Protein AF-C5M1M7-F1 (afdb_monomer)

Mean predicted aligned error: 10.21 Å

Nearest PDB structures (foldseek):
  7z8i-assembly1_m  TM=9.031E-01  e=3.408E-11  Homo sapiens
  8pr2-assembly1_m  TM=8.887E-01  e=3.408E-11  Homo sapiens
  7z8j-assembly1_m  TM=8.524E-01  e=7.062E-10  Homo sapiens
  8ptk-assembly1_e  TM=8.615E-01  e=1.068E-09  Homo sapiens
  8pr3-assembly1_m  TM=8.788E-01  e=2.555E-09  Homo sapiens

Organism: Perkinsus marinus (strain ATCC 50983 / TXsc) (NCBI:txid423536)

Foldseek 3Di:
DDPVVVVVLVVCVVVVVVVVSVVCVVVVCVVVVVLLVVLVCLLPVPQLLVQLLPDQALVSNLVSLVSNLVSLLVSVVVSLSHALQVSLVVVQVSLVSNLVNLVNNCPVDVQFHLLPDDPVVSVVRLVSVLVSVVSNVVSVVVSVVSSVVSCVVCVVPDPHDHPPDRDGPCPLLSVLSVVVNVVVVVLVVVVVVLVVLQPVLPPDDPDDSPPLSVVLVVLLVVLSVLVRNQRSSDPPPVSVVSNVVSVVSSVVSVVVSVVSSVVSVVVSVVVCPDDDD

Radius of gyration: 31.5 Å; Cα contacts (8 Å, |Δi|>4): 191; chains: 1; bounding box: 62×29×114 Å

Secondary structure (DSSP, 8-state):
--HHHHHHHHHHHHTT-HHHHHHHHHHH-HHHHHHHHHHHHHHHTT--HHHHHT--SHHHHHHHHHHHHHHHHHHHHH-TTS-HHHHHHHHHHHHHHHHHHHHHHH-SSTT--GGGS-HHHHHHHHHHHHHHHHHHHHHHHHHHHHHHHHHHHHTTT--PPPPSS---TTHHHHHHHHHHHHHHHHHHHHHHHHHHHHHHHT-SSTT---HHHHHHHHHHHHHHHHHHTS-SS--SHHHHHHHHHHHHHHHHHHHHHHHHHHHHHHHHHHH------

Structure (mmCIF, N/CA/C/O backbone):
data_AF-C5M1M7-F1
#
_entry.id   AF-C5M1M7-F1
#
loop_
_atom_site.group_PDB
_atom_site.id
_atom_site.type_symbol
_atom_site.label_atom_id
_atom_site.label_alt_id
_atom_site.label_comp_id
_atom_site.label_asym_id
_atom_site.label_entity_id
_atom_site.label_seq_id
_atom_site.pdbx_PDB_ins_code
_atom_site.Cartn_x
_atom_site.Cartn_y
_atom_site.Cartn_z
_atom_site.occupancy
_atom_site.B_iso_or_equiv
_atom_site.auth_seq_id
_atom_site.auth_comp_id
_atom_site.auth_asym_id
_atom_site.auth_atom_id
_atom_site.pdbx_PDB_model_num
ATOM 1 N N . MET A 1 1 ? 18.362 -3.976 -44.243 1.00 60.50 1 MET A N 1
ATOM 2 C CA . MET A 1 1 ? 18.005 -3.313 -45.520 1.00 60.50 1 MET A CA 1
ATOM 3 C C . MET A 1 1 ? 17.880 -4.372 -46.604 1.00 60.50 1 MET A C 1
ATOM 5 O O . MET A 1 1 ? 18.572 -5.375 -46.505 1.00 60.50 1 MET A O 1
ATOM 9 N N . SER A 1 2 ? 17.011 -4.174 -47.602 1.00 81.25 2 SER A N 1
ATOM 10 C CA . SER A 1 2 ? 16.943 -5.056 -48.781 1.00 81.25 2 SER A CA 1
ATOM 11 C C . SER A 1 2 ? 18.231 -4.953 -49.607 1.00 81.25 2 SER A C 1
ATOM 13 O O . SER A 1 2 ? 18.795 -3.862 -49.731 1.00 81.25 2 SER A O 1
ATOM 15 N N . ALA A 1 3 ? 18.659 -6.064 -50.211 1.00 80.7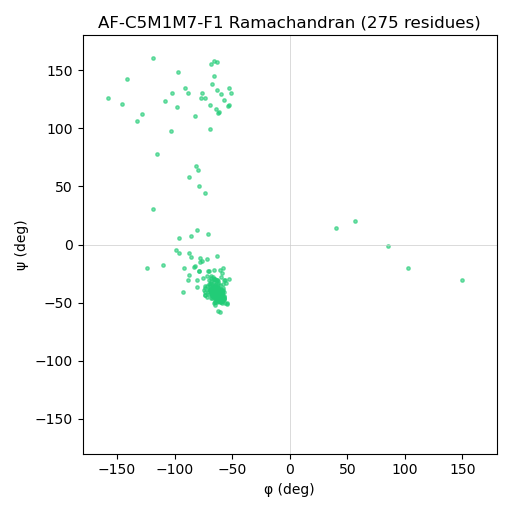5 3 ALA A N 1
ATOM 16 C CA . ALA A 1 3 ? 19.851 -6.140 -51.058 1.00 80.75 3 ALA A CA 1
ATOM 17 C C . ALA A 1 3 ? 19.823 -5.132 -52.224 1.00 80.75 3 ALA A C 1
ATOM 19 O O . ALA A 1 3 ? 20.851 -4.573 -52.596 1.00 80.75 3 ALA A O 1
ATOM 20 N N . GLN A 1 4 ? 18.636 -4.827 -52.757 1.00 80.25 4 GLN A N 1
ATOM 21 C CA . GLN A 1 4 ? 18.465 -3.868 -53.858 1.00 80.25 4 GLN A CA 1
ATOM 22 C C . GLN A 1 4 ? 18.798 -2.427 -53.435 1.00 80.25 4 GLN A C 1
ATOM 24 O O . GLN A 1 4 ? 19.351 -1.658 -54.216 1.00 80.25 4 GLN A O 1
ATOM 29 N N . VAL A 1 5 ? 18.489 -2.067 -52.185 1.00 80.62 5 VAL A N 1
ATOM 30 C CA . VAL A 1 5 ? 18.760 -0.732 -51.628 1.00 80.62 5 VAL A CA 1
ATOM 31 C C . VAL A 1 5 ? 20.249 -0.570 -51.331 1.00 80.62 5 VAL A C 1
ATOM 33 O O . VAL A 1 5 ? 20.820 0.479 -51.615 1.00 80.62 5 VAL A O 1
ATOM 36 N N . GLN A 1 6 ? 20.893 -1.624 -50.821 1.00 80.62 6 GLN A N 1
ATOM 37 C CA . GLN A 1 6 ? 22.343 -1.643 -50.613 1.00 80.62 6 GLN A CA 1
ATOM 38 C C . GLN A 1 6 ? 23.095 -1.490 -51.941 1.00 80.62 6 GLN A C 1
ATOM 40 O O . GLN A 1 6 ? 23.972 -0.638 -52.043 1.00 80.62 6 GLN A O 1
ATOM 45 N N . PHE A 1 7 ? 22.676 -2.221 -52.979 1.00 83.62 7 PHE A N 1
ATOM 46 C CA . PHE A 1 7 ? 23.251 -2.108 -54.319 1.00 83.62 7 PHE A CA 1
ATOM 47 C C . PHE A 1 7 ? 23.079 -0.704 -54.924 1.00 83.62 7 PHE A C 1
ATOM 49 O O . PHE A 1 7 ? 24.019 -0.149 -55.488 1.00 83.62 7 PHE A O 1
ATOM 56 N N . ALA A 1 8 ? 21.899 -0.091 -54.775 1.00 82.75 8 ALA A N 1
ATOM 57 C CA . ALA A 1 8 ? 21.653 1.267 -55.260 1.00 82.75 8 ALA A CA 1
ATOM 58 C C . ALA A 1 8 ? 22.539 2.313 -54.555 1.00 82.75 8 ALA A C 1
ATOM 60 O O . ALA A 1 8 ? 23.077 3.207 -55.211 1.00 82.75 8 ALA A O 1
ATOM 61 N N . LEU A 1 9 ? 22.735 2.190 -53.236 1.00 80.50 9 LEU A N 1
ATOM 62 C CA . LEU A 1 9 ? 23.637 3.060 -52.470 1.00 80.50 9 LEU A CA 1
ATOM 63 C C . LEU A 1 9 ? 25.105 2.868 -52.879 1.00 80.50 9 LEU A C 1
ATOM 65 O O . LEU A 1 9 ? 25.843 3.844 -53.012 1.00 80.50 9 LEU A O 1
ATOM 69 N N . GLU A 1 10 ? 25.523 1.630 -53.135 1.00 81.38 10 GLU A N 1
ATOM 70 C CA . GLU A 1 10 ? 26.883 1.307 -53.571 1.00 81.38 10 GLU A CA 1
ATOM 71 C C . GLU A 1 10 ? 27.171 1.824 -54.990 1.00 81.38 10 GLU A C 1
ATOM 73 O O . GLU A 1 10 ? 28.209 2.446 -55.228 1.00 81.38 10 GLU A O 1
ATOM 78 N N . ALA A 1 11 ? 26.206 1.706 -55.908 1.00 83.62 11 ALA A N 1
ATOM 79 C CA . ALA A 1 11 ? 26.284 2.300 -57.241 1.00 83.62 11 ALA A CA 1
ATOM 80 C C . ALA A 1 11 ? 26.410 3.838 -57.191 1.00 83.62 11 ALA A C 1
ATOM 82 O O . ALA A 1 11 ? 27.214 4.422 -57.923 1.00 83.62 11 ALA A O 1
ATOM 83 N N . LEU A 1 12 ? 25.674 4.508 -56.293 1.00 82.62 12 LEU A N 1
ATOM 84 C CA . LEU A 1 12 ? 25.789 5.958 -56.075 1.00 82.62 12 LEU A CA 1
ATOM 85 C C . LEU A 1 12 ? 27.165 6.360 -55.517 1.00 82.62 12 LEU A C 1
ATOM 87 O O . LEU A 1 12 ? 27.698 7.411 -55.890 1.00 82.62 12 LEU A O 1
ATOM 91 N N . ARG A 1 13 ? 27.764 5.508 -54.676 1.00 80.38 13 ARG A N 1
ATOM 92 C CA . ARG A 1 13 ? 29.107 5.701 -54.110 1.00 80.38 13 ARG A CA 1
ATOM 93 C C . ARG A 1 13 ? 30.203 5.548 -55.171 1.00 80.38 13 ARG A C 1
ATOM 95 O O . ARG A 1 13 ? 31.094 6.393 -55.242 1.00 80.38 13 ARG A O 1
ATOM 102 N N . ILE A 1 14 ? 30.097 4.542 -56.045 1.00 85.12 14 ILE A N 1
ATOM 103 C CA . ILE A 1 14 ? 30.987 4.355 -57.210 1.00 85.12 14 ILE A CA 1
ATOM 104 C C . ILE A 1 14 ? 30.879 5.552 -58.166 1.00 85.12 14 ILE A C 1
ATOM 106 O O . ILE A 1 14 ? 31.890 6.063 -58.647 1.00 85.12 14 ILE A O 1
ATOM 110 N N . GLY A 1 15 ? 29.665 6.071 -58.371 1.00 86.25 15 GLY A N 1
ATOM 111 C CA . GLY A 1 15 ? 29.394 7.267 -59.175 1.00 86.25 15 GLY A CA 1
ATOM 112 C C . GLY A 1 15 ? 29.859 8.598 -58.565 1.00 86.25 15 GLY A C 1
ATOM 113 O O . GLY A 1 15 ? 29.491 9.652 -59.082 1.00 86.25 15 GLY A O 1
ATOM 114 N N . ARG A 1 16 ? 30.630 8.579 -57.466 1.00 80.31 16 ARG A N 1
ATOM 115 C CA . ARG A 1 16 ? 31.120 9.752 -56.713 1.00 80.31 16 ARG A CA 1
ATOM 116 C C . ARG A 1 16 ? 30.024 10.700 -56.196 1.00 80.31 16 ARG A C 1
ATOM 118 O O . ARG A 1 16 ? 30.313 11.845 -55.849 1.00 80.31 16 ARG A O 1
ATOM 125 N N . ARG A 1 17 ? 28.769 10.250 -56.082 1.00 81.75 17 ARG A N 1
ATOM 126 C CA . ARG A 1 17 ? 27.647 11.045 -55.540 1.00 81.75 17 ARG A CA 1
ATOM 127 C C . ARG A 1 17 ? 27.557 10.916 -54.017 1.00 81.75 17 ARG A C 1
ATOM 129 O O . ARG A 1 17 ? 26.533 10.520 -53.467 1.00 81.75 17 ARG A O 1
ATOM 136 N N . PHE A 1 18 ? 28.643 11.275 -53.336 1.00 74.19 18 PHE A N 1
ATOM 137 C CA . PHE A 1 18 ? 28.792 11.082 -51.891 1.00 74.19 18 PHE A CA 1
ATOM 138 C C . PHE A 1 18 ? 27.814 11.913 -51.052 1.00 74.19 18 PHE A C 1
ATOM 140 O O . PHE A 1 18 ? 27.415 11.475 -49.981 1.00 74.19 18 PHE A O 1
ATOM 147 N N . LEU A 1 19 ? 27.382 13.083 -51.536 1.00 77.69 19 LEU A N 1
ATOM 148 C CA . LEU A 1 19 ? 26.463 13.944 -50.786 1.00 77.69 19 LEU A CA 1
ATOM 149 C C . LEU A 1 19 ? 25.115 13.254 -50.526 1.00 77.69 19 LEU A C 1
ATOM 151 O O . LEU A 1 19 ? 24.587 13.349 -49.426 1.00 77.69 19 LEU A O 1
ATOM 155 N N . SER A 1 20 ? 24.586 12.515 -51.505 1.00 75.44 20 SER A N 1
ATOM 156 C CA . SER A 1 20 ? 23.303 11.816 -51.375 1.00 75.44 20 SER A CA 1
ATOM 157 C C . SER A 1 20 ? 23.396 10.581 -50.478 1.00 75.44 20 SER A C 1
ATOM 159 O O . SER A 1 20 ? 22.463 10.312 -49.730 1.00 75.44 20 SER A O 1
ATOM 161 N N . THR A 1 21 ? 24.516 9.850 -50.510 1.00 76.62 21 THR A N 1
ATOM 162 C CA . THR A 1 21 ? 24.726 8.679 -49.641 1.00 76.62 21 THR A CA 1
ATOM 163 C C . THR A 1 21 ? 24.997 9.095 -48.197 1.00 76.62 21 THR A C 1
ATOM 165 O O . THR A 1 21 ? 24.398 8.539 -47.287 1.00 76.62 21 THR A O 1
ATOM 168 N N . VAL A 1 22 ? 25.831 10.122 -47.987 1.00 75.19 22 VAL A N 1
ATOM 169 C CA . VAL A 1 22 ? 26.147 10.651 -46.650 1.00 75.19 22 VAL A CA 1
ATOM 170 C C . VAL A 1 22 ? 24.931 11.346 -46.036 1.00 75.19 22 VAL A C 1
ATOM 172 O O . VAL A 1 22 ? 24.665 11.163 -44.856 1.00 75.19 22 VAL A O 1
ATOM 175 N N . SER A 1 23 ? 24.149 12.092 -46.826 1.00 76.44 23 SER A N 1
ATOM 176 C CA . SER A 1 23 ? 22.885 12.683 -46.366 1.00 76.44 23 SER A CA 1
ATOM 177 C C . SER A 1 23 ? 21.860 11.606 -46.009 1.00 76.44 23 SER A C 1
ATOM 179 O O . SER A 1 23 ? 21.232 11.704 -44.962 1.00 76.44 23 SER A O 1
ATOM 181 N N . PHE A 1 24 ? 21.724 10.543 -46.811 1.00 77.69 24 PHE A N 1
ATOM 182 C CA . PHE A 1 24 ? 20.840 9.425 -46.478 1.00 77.69 24 PHE A CA 1
ATOM 183 C C . PHE A 1 24 ? 21.267 8.732 -45.178 1.00 77.69 24 PHE A C 1
ATOM 185 O O . PHE A 1 24 ? 20.442 8.566 -44.291 1.00 77.69 24 PHE A O 1
ATOM 192 N N . GLU A 1 25 ? 22.547 8.391 -45.013 1.00 73.06 25 GLU A N 1
ATOM 193 C CA . GLU A 1 25 ? 23.059 7.774 -43.780 1.00 73.06 25 GLU A CA 1
ATOM 194 C C . GLU A 1 25 ? 22.895 8.688 -42.553 1.00 73.06 25 GLU A C 1
ATOM 196 O O . GLU A 1 25 ? 22.493 8.210 -41.493 1.00 73.06 25 GLU A O 1
ATOM 201 N N . ALA A 1 26 ? 23.129 9.996 -42.707 1.00 70.94 26 ALA A N 1
ATOM 202 C CA . ALA A 1 26 ? 22.963 10.980 -41.638 1.00 70.94 26 ALA A CA 1
ATOM 203 C C . ALA A 1 26 ? 21.492 11.215 -41.255 1.00 70.94 26 ALA A C 1
ATOM 205 O O . ALA A 1 26 ? 21.192 11.372 -40.078 1.00 70.94 26 ALA A O 1
ATOM 206 N N . HIS A 1 27 ? 20.565 11.225 -42.219 1.00 68.81 27 HIS A N 1
ATOM 207 C CA . HIS A 1 27 ? 19.135 11.416 -41.944 1.00 68.81 27 HIS A CA 1
ATOM 208 C C . HIS A 1 27 ? 18.439 10.159 -41.437 1.00 68.81 27 HIS A C 1
ATOM 210 O O . HIS A 1 27 ? 17.372 10.251 -40.834 1.00 68.81 27 HIS A O 1
ATOM 216 N N . VAL A 1 28 ? 18.993 8.983 -41.724 1.00 71.31 28 VAL A N 1
ATOM 217 C CA . VAL A 1 28 ? 18.297 7.730 -41.454 1.00 71.31 28 VAL A CA 1
ATOM 218 C C . VAL A 1 28 ? 18.375 7.334 -39.979 1.00 71.31 28 VAL A C 1
ATOM 220 O O . VAL A 1 28 ? 17.478 6.609 -39.568 1.00 71.31 28 VAL A O 1
ATOM 223 N N . GLU A 1 29 ? 19.355 7.800 -39.180 1.00 72.62 29 GLU A N 1
ATOM 224 C CA . GLU A 1 29 ? 19.548 7.550 -37.717 1.00 72.62 29 GLU A CA 1
ATOM 225 C C . GLU A 1 29 ? 19.248 6.104 -37.236 1.00 72.62 29 GLU A C 1
ATOM 227 O O . GLU A 1 29 ? 19.114 5.806 -36.050 1.00 72.62 29 GLU A O 1
ATOM 232 N N . LEU A 1 30 ? 19.129 5.163 -38.169 1.00 77.19 30 LEU A N 1
ATOM 233 C CA . LEU A 1 30 ? 18.645 3.812 -37.969 1.00 77.19 30 LEU A CA 1
ATOM 234 C C . LEU A 1 30 ? 19.593 2.992 -37.101 1.00 77.19 30 LEU A C 1
ATOM 236 O O . LEU A 1 30 ? 19.071 2.270 -36.259 1.00 77.19 30 LEU A O 1
ATOM 240 N N . PRO A 1 31 ? 20.935 3.062 -37.242 1.00 77.88 31 PRO A N 1
ATOM 241 C CA . PRO A 1 31 ? 21.808 2.317 -36.339 1.00 77.88 31 PRO A CA 1
ATOM 242 C C . PRO A 1 31 ? 21.644 2.774 -34.883 1.00 77.88 31 PRO A C 1
ATOM 244 O O . PRO A 1 31 ? 21.463 1.930 -34.010 1.00 77.88 31 PRO A O 1
ATOM 247 N N . ASP A 1 32 ? 21.589 4.083 -34.621 1.00 79.38 32 ASP A N 1
ATOM 248 C CA . ASP A 1 32 ? 21.408 4.611 -33.264 1.00 79.38 32 ASP A CA 1
ATOM 249 C C . ASP A 1 32 ? 20.031 4.279 -32.678 1.00 79.38 32 ASP A C 1
ATOM 251 O O . ASP A 1 32 ? 19.926 3.864 -31.519 1.00 79.38 32 ASP A O 1
ATOM 255 N N . ASN A 1 33 ? 18.975 4.389 -33.488 1.00 81.50 33 ASN A N 1
ATOM 256 C CA . ASN A 1 33 ? 17.619 4.019 -33.089 1.00 81.50 33 ASN A CA 1
ATOM 257 C C . ASN A 1 33 ? 17.470 2.504 -32.879 1.00 81.50 33 ASN A C 1
ATOM 259 O O . ASN A 1 33 ? 16.789 2.075 -31.947 1.00 81.50 33 ASN A O 1
ATOM 263 N N . LEU A 1 34 ? 18.132 1.673 -33.689 1.00 84.31 34 LEU A N 1
ATOM 264 C CA . LEU A 1 34 ? 18.162 0.223 -33.492 1.00 84.31 34 LEU A CA 1
ATOM 265 C C . LEU A 1 34 ? 18.892 -0.147 -32.204 1.00 84.31 34 LEU A C 1
ATOM 267 O O . LEU A 1 34 ? 18.392 -0.985 -31.458 1.00 84.31 34 LEU A O 1
ATOM 271 N N . GLU A 1 35 ? 20.020 0.491 -31.899 1.00 82.62 35 GLU A N 1
ATOM 272 C CA . GLU A 1 35 ? 20.720 0.276 -30.631 1.00 82.62 35 GLU A CA 1
ATOM 273 C C . GLU A 1 35 ? 19.878 0.720 -29.425 1.00 82.62 35 GLU A C 1
ATOM 275 O O . GLU A 1 35 ? 19.838 0.021 -28.409 1.00 82.62 35 GLU A O 1
ATOM 280 N N . LEU A 1 36 ? 19.154 1.842 -29.527 1.00 83.56 36 LEU A N 1
ATOM 281 C CA . LEU A 1 36 ? 18.204 2.282 -28.501 1.00 83.56 36 LEU A CA 1
ATOM 282 C C . LEU A 1 36 ? 17.095 1.244 -28.282 1.00 83.56 36 LEU A C 1
ATOM 284 O O . LEU A 1 36 ? 16.791 0.900 -27.135 1.00 83.56 36 LEU A O 1
ATOM 288 N N . VAL A 1 37 ? 16.504 0.726 -29.363 1.00 86.94 37 VAL A N 1
ATOM 289 C CA . VAL A 1 37 ? 15.442 -0.290 -29.305 1.00 86.94 37 VAL A CA 1
ATOM 290 C C . VAL A 1 37 ? 15.980 -1.588 -28.713 1.00 86.94 37 VAL A C 1
ATOM 292 O O . VAL A 1 37 ? 15.378 -2.122 -27.786 1.00 86.94 37 VAL A O 1
ATOM 295 N N . GLN A 1 38 ? 17.137 -2.067 -29.166 1.00 86.50 38 GLN A N 1
ATOM 296 C CA . GLN A 1 38 ? 17.777 -3.266 -28.621 1.00 86.50 38 GLN A CA 1
ATOM 297 C C . GLN A 1 38 ? 18.093 -3.109 -27.130 1.00 86.50 38 GLN A C 1
ATOM 299 O O . GLN A 1 38 ? 17.827 -4.020 -26.349 1.00 86.50 38 GLN A O 1
ATOM 304 N N . SER A 1 39 ? 18.585 -1.939 -26.710 1.00 84.44 39 SER A N 1
ATOM 305 C CA . SER A 1 39 ? 18.841 -1.638 -25.298 1.00 84.44 39 SER A CA 1
ATOM 306 C C . SER A 1 39 ? 17.551 -1.611 -24.473 1.00 84.44 39 SER A C 1
ATOM 308 O O . SER A 1 39 ? 17.499 -2.192 -23.391 1.00 84.44 39 SER A O 1
ATOM 310 N N . SER A 1 40 ? 16.492 -0.998 -25.004 1.00 84.06 40 SER A N 1
ATOM 311 C CA . SER A 1 40 ? 15.167 -0.951 -24.373 1.00 84.06 40 SER A CA 1
ATOM 312 C C . SER A 1 40 ? 14.545 -2.344 -24.243 1.00 84.06 40 SER A C 1
ATOM 314 O O . SER A 1 40 ? 13.960 -2.670 -23.212 1.00 84.06 40 SER A O 1
ATOM 316 N N . LEU A 1 41 ? 14.719 -3.202 -25.251 1.00 86.19 41 LEU A N 1
ATOM 317 C CA . LEU A 1 41 ? 14.207 -4.573 -25.250 1.00 86.19 41 LEU A CA 1
ATOM 318 C C . LEU A 1 41 ? 14.838 -5.439 -24.154 1.00 86.19 41 LEU A C 1
ATOM 320 O O . LEU A 1 41 ? 14.140 -6.282 -23.598 1.00 86.19 41 LEU A O 1
ATOM 324 N N . LEU A 1 42 ? 16.104 -5.206 -23.780 1.00 84.81 42 LEU A N 1
ATOM 325 C CA . LEU A 1 42 ? 16.739 -5.911 -22.653 1.00 84.81 42 LEU A CA 1
ATOM 326 C C . LEU A 1 42 ? 16.011 -5.678 -21.321 1.00 84.81 42 LEU A C 1
ATOM 328 O O . LEU A 1 42 ? 16.084 -6.518 -20.427 1.00 84.81 42 LEU A O 1
ATOM 332 N N . LEU A 1 43 ? 15.341 -4.533 -21.180 1.00 85.69 43 LEU A N 1
ATOM 333 C CA . LEU A 1 43 ? 14.576 -4.182 -19.989 1.00 85.69 43 LEU A CA 1
ATOM 334 C C . LEU A 1 43 ? 13.104 -4.594 -20.120 1.00 85.69 43 LEU A C 1
ATOM 336 O O . LEU A 1 43 ? 12.538 -5.115 -19.162 1.00 85.69 43 LEU A O 1
ATOM 340 N N . LEU A 1 44 ? 12.497 -4.394 -21.293 1.00 85.06 44 LEU A N 1
ATOM 341 C CA . LEU A 1 44 ? 11.050 -4.538 -21.487 1.00 85.06 44 LEU A CA 1
ATOM 342 C C . LEU A 1 44 ? 10.583 -5.954 -21.851 1.00 85.06 44 LEU A C 1
ATOM 344 O O . LEU A 1 44 ? 9.463 -6.309 -21.501 1.00 85.06 44 LEU A O 1
ATOM 348 N N . ARG A 1 45 ? 11.395 -6.761 -22.549 1.00 80.94 45 ARG A N 1
ATOM 349 C CA . ARG A 1 45 ? 10.926 -8.023 -23.155 1.00 80.94 45 ARG A CA 1
ATOM 350 C C . ARG A 1 45 ? 10.436 -9.052 -22.133 1.00 80.94 45 ARG A C 1
ATOM 352 O O . ARG A 1 45 ? 9.447 -9.724 -22.386 1.00 80.94 45 ARG A O 1
ATOM 359 N N . ASP A 1 46 ? 11.119 -9.146 -20.996 1.00 82.19 46 ASP A N 1
ATOM 360 C CA . ASP A 1 46 ? 10.897 -10.194 -19.992 1.00 82.19 46 ASP A CA 1
ATOM 361 C C . ASP A 1 46 ? 10.454 -9.592 -18.638 1.00 82.19 46 ASP A C 1
ATOM 363 O O . ASP A 1 46 ? 10.800 -10.110 -17.578 1.00 82.19 46 ASP A O 1
ATOM 367 N N . LEU A 1 47 ? 9.749 -8.449 -18.652 1.00 87.25 47 LEU A N 1
ATOM 368 C CA . LEU A 1 47 ? 9.291 -7.770 -17.433 1.00 87.25 47 LEU A CA 1
ATOM 369 C C . LEU A 1 47 ? 8.183 -8.595 -16.738 1.00 87.25 47 LEU A C 1
ATOM 371 O O . LEU A 1 47 ? 7.120 -8.788 -17.334 1.00 87.25 47 LEU A O 1
ATOM 375 N N . PRO A 1 48 ? 8.363 -9.040 -15.476 1.00 88.56 48 PRO A N 1
ATOM 376 C CA . PRO A 1 48 ? 7.412 -9.920 -14.788 1.00 88.56 48 PRO A CA 1
ATOM 377 C C . PRO A 1 48 ? 6.188 -9.166 -14.230 1.00 88.56 48 PRO A C 1
ATOM 379 O O . PRO A 1 48 ? 5.833 -9.311 -13.065 1.00 88.56 48 PRO A O 1
ATOM 382 N N . ILE A 1 49 ? 5.524 -8.343 -15.047 1.00 88.00 49 ILE A N 1
ATOM 383 C CA . ILE A 1 49 ? 4.377 -7.530 -14.603 1.00 88.00 49 ILE A CA 1
ATOM 384 C C . ILE A 1 49 ? 3.103 -8.363 -14.428 1.00 88.00 49 ILE A C 1
ATOM 386 O O . ILE A 1 49 ? 2.268 -8.067 -13.580 1.00 88.00 49 ILE A O 1
ATOM 390 N N . HIS A 1 50 ? 2.972 -9.451 -15.191 1.00 89.38 50 HIS A N 1
ATOM 391 C CA . HIS A 1 50 ? 1.812 -10.339 -15.118 1.00 89.38 50 HIS A CA 1
ATOM 392 C C . HIS A 1 50 ? 1.675 -11.021 -13.757 1.00 89.38 50 HIS A C 1
ATOM 394 O O . HIS A 1 50 ? 0.553 -11.266 -13.327 1.00 89.38 50 HIS A O 1
ATOM 400 N N . ALA A 1 51 ? 2.794 -11.277 -13.069 1.00 89.81 51 ALA A N 1
ATOM 401 C CA . ALA A 1 51 ? 2.775 -11.814 -11.712 1.00 89.81 51 ALA A CA 1
ATOM 402 C C . ALA A 1 51 ? 2.050 -10.861 -10.752 1.00 89.81 51 ALA A C 1
ATOM 404 O O . ALA A 1 51 ? 1.233 -11.305 -9.960 1.00 89.81 51 ALA A O 1
ATOM 405 N N . LEU A 1 52 ? 2.271 -9.548 -10.889 1.00 91.31 52 LEU A N 1
ATOM 406 C CA . LEU A 1 52 ? 1.583 -8.541 -10.084 1.00 91.31 52 LEU A CA 1
ATOM 407 C C . LEU A 1 52 ? 0.110 -8.415 -10.489 1.00 91.31 52 LEU A C 1
ATOM 409 O O . LEU A 1 52 ? -0.765 -8.362 -9.635 1.00 91.31 52 LEU A O 1
ATOM 413 N N . LEU A 1 53 ? -0.178 -8.366 -11.792 1.00 89.00 53 LEU A N 1
ATOM 414 C CA . LEU A 1 53 ? -1.538 -8.122 -12.285 1.00 89.00 53 LEU A CA 1
ATOM 415 C C . LEU A 1 53 ? -2.514 -9.275 -12.011 1.00 89.00 53 LEU A C 1
ATOM 417 O O . LEU A 1 53 ? -3.717 -9.023 -11.905 1.00 89.00 53 LEU A O 1
ATOM 421 N N . ASN A 1 54 ? -1.999 -10.499 -11.900 1.00 90.12 54 ASN A N 1
ATOM 422 C CA . ASN A 1 54 ? -2.785 -11.704 -11.641 1.00 90.12 54 ASN A CA 1
ATOM 423 C C . ASN A 1 54 ? -2.770 -12.134 -10.168 1.00 90.12 54 ASN A C 1
ATOM 425 O O . ASN A 1 54 ? -3.452 -13.100 -9.837 1.00 90.12 54 ASN A O 1
ATOM 429 N N . ALA A 1 55 ? -1.994 -11.462 -9.314 1.00 90.25 55 ALA A N 1
ATOM 430 C CA . ALA A 1 55 ? -1.899 -11.810 -7.906 1.00 90.25 55 ALA A CA 1
ATOM 431 C C . ALA A 1 55 ? -3.257 -11.642 -7.211 1.00 90.25 55 ALA A C 1
ATOM 433 O O . ALA A 1 55 ? -3.937 -10.626 -7.366 1.00 90.25 55 ALA A O 1
ATOM 434 N N . THR A 1 56 ? -3.637 -12.652 -6.437 1.00 86.44 56 THR A N 1
ATOM 435 C CA . THR A 1 56 ? -4.896 -12.695 -5.679 1.00 86.44 56 THR A CA 1
ATOM 436 C C . THR A 1 56 ? -4.679 -12.593 -4.175 1.00 86.44 56 THR A C 1
ATOM 438 O O . THR A 1 56 ? -5.609 -12.255 -3.443 1.00 86.44 56 THR A O 1
ATOM 441 N N . THR A 1 57 ? -3.454 -12.844 -3.710 1.00 87.81 57 THR A N 1
ATOM 442 C CA . THR A 1 57 ? -3.060 -12.775 -2.300 1.00 87.81 57 THR A CA 1
ATOM 443 C C . THR A 1 57 ? -1.966 -11.733 -2.081 1.00 87.81 57 THR A C 1
ATOM 445 O O . THR A 1 57 ? -1.271 -11.324 -3.013 1.00 87.81 57 THR A O 1
ATOM 448 N N . VAL A 1 58 ? -1.795 -11.275 -0.837 1.00 88.56 58 VAL A N 1
ATOM 449 C CA . VAL A 1 58 ? -0.766 -10.270 -0.516 1.00 88.56 58 VAL A CA 1
ATOM 450 C C . VAL A 1 58 ? 0.641 -10.862 -0.670 1.00 88.56 58 VAL A C 1
ATOM 452 O O . VAL A 1 58 ? 1.569 -10.156 -1.059 1.00 88.56 58 VAL A O 1
ATOM 455 N N . GLU A 1 59 ? 0.800 -12.160 -0.420 1.00 89.88 59 GLU A N 1
ATOM 456 C CA . GLU A 1 59 ? 2.054 -12.895 -0.578 1.00 89.88 59 GLU A CA 1
ATOM 457 C C . GLU A 1 59 ? 2.500 -12.931 -2.046 1.00 89.88 59 GLU A C 1
ATOM 459 O O . GLU A 1 59 ? 3.641 -12.581 -2.348 1.00 89.88 59 GLU A O 1
ATOM 464 N N . GLU A 1 60 ? 1.585 -13.246 -2.971 1.00 91.44 60 GLU A N 1
ATOM 465 C CA . GLU A 1 60 ? 1.854 -13.223 -4.416 1.00 91.44 60 GLU A CA 1
ATOM 466 C C . GLU A 1 60 ? 2.240 -11.816 -4.895 1.00 91.44 60 GLU A C 1
ATOM 468 O O . GLU A 1 60 ? 3.166 -11.655 -5.695 1.00 91.44 60 GLU A O 1
ATOM 473 N N . ILE A 1 61 ? 1.573 -10.776 -4.371 1.00 92.19 61 ILE A N 1
ATOM 474 C CA . ILE A 1 61 ? 1.931 -9.379 -4.653 1.00 92.19 61 ILE A CA 1
ATOM 475 C C . ILE A 1 61 ? 3.356 -9.093 -4.156 1.00 92.19 61 ILE A C 1
ATOM 477 O O . ILE A 1 61 ? 4.132 -8.466 -4.879 1.00 92.19 61 ILE A O 1
ATOM 481 N N . SER A 1 62 ? 3.723 -9.551 -2.956 1.00 91.69 62 SER A N 1
ATOM 482 C CA . SER A 1 62 ? 5.061 -9.339 -2.389 1.00 91.69 62 SER A CA 1
ATOM 483 C C . SER A 1 62 ? 6.158 -9.962 -3.257 1.00 91.69 62 SER A C 1
ATOM 485 O O . SER A 1 62 ? 7.118 -9.282 -3.640 1.00 91.69 62 SER A O 1
ATOM 487 N N . GLU A 1 63 ? 5.982 -11.226 -3.652 1.00 92.75 63 GLU A N 1
ATOM 488 C CA . GLU A 1 63 ? 6.919 -11.931 -4.532 1.00 92.75 63 GLU A CA 1
ATOM 489 C C . GLU A 1 63 ? 7.027 -11.255 -5.907 1.00 92.75 63 GLU A C 1
ATOM 491 O O . GLU A 1 63 ? 8.129 -11.064 -6.435 1.00 92.75 63 GLU A O 1
ATOM 496 N N . ALA A 1 64 ? 5.896 -10.825 -6.477 1.00 93.62 64 ALA A N 1
ATOM 497 C CA . ALA A 1 64 ? 5.868 -10.116 -7.752 1.00 93.62 64 ALA A CA 1
ATOM 498 C C . ALA A 1 64 ? 6.601 -8.768 -7.681 1.00 93.62 64 ALA A C 1
ATOM 500 O O . ALA A 1 64 ? 7.383 -8.435 -8.578 1.00 93.62 64 ALA A O 1
ATOM 501 N N . VAL A 1 65 ? 6.395 -8.003 -6.604 1.00 92.38 65 VAL A N 1
ATOM 502 C CA . VAL A 1 65 ? 7.091 -6.735 -6.348 1.00 92.38 65 VAL A C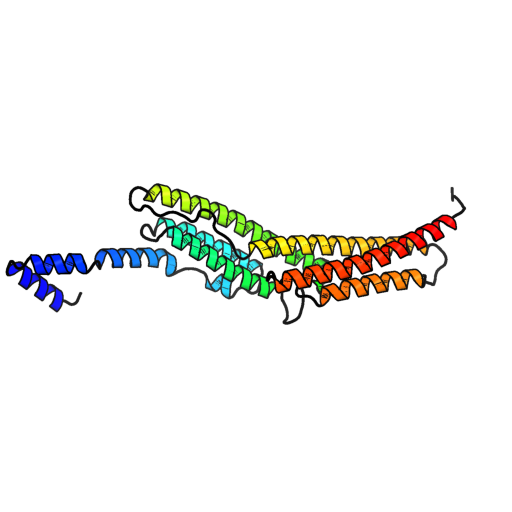A 1
ATOM 503 C C . VAL A 1 65 ? 8.597 -6.961 -6.251 1.00 92.38 65 VAL A C 1
ATOM 505 O O . VAL A 1 65 ? 9.372 -6.253 -6.904 1.00 92.38 65 VAL A O 1
ATOM 508 N N . GLU A 1 66 ? 9.035 -7.959 -5.484 1.00 92.56 66 GLU A N 1
ATOM 509 C CA . GLU A 1 66 ? 10.457 -8.271 -5.357 1.00 92.56 66 GLU A CA 1
ATOM 510 C C . GLU A 1 66 ? 11.060 -8.695 -6.705 1.00 92.56 66 GLU A C 1
ATOM 512 O O . GLU A 1 66 ?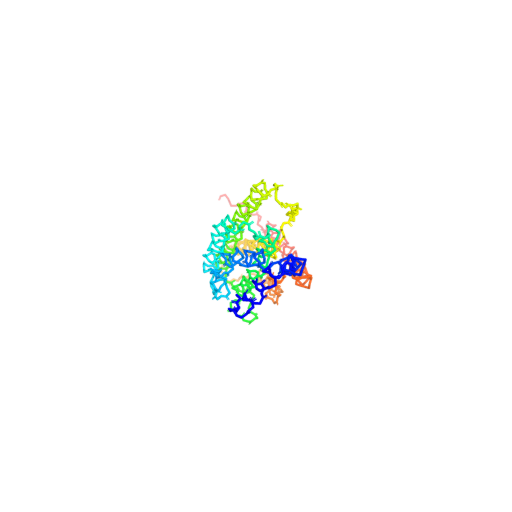 12.126 -8.206 -7.102 1.00 92.56 66 GLU A O 1
ATOM 517 N N . GLY A 1 67 ? 10.350 -9.541 -7.454 1.00 92.62 67 GLY A N 1
ATOM 518 C CA . GLY A 1 67 ? 10.716 -9.957 -8.805 1.00 92.62 67 GLY A CA 1
ATOM 519 C C . GLY A 1 67 ? 10.884 -8.774 -9.761 1.00 92.62 67 GLY A C 1
ATOM 520 O O . GLY A 1 67 ? 11.894 -8.692 -10.471 1.00 92.62 67 GLY A O 1
ATOM 521 N N . LEU A 1 68 ? 9.953 -7.817 -9.732 1.00 93.06 68 LEU A N 1
ATOM 522 C CA . LEU A 1 68 ? 9.991 -6.594 -10.538 1.00 93.06 68 LEU A CA 1
ATOM 523 C C . LEU A 1 68 ? 11.197 -5.720 -10.188 1.00 93.06 68 LEU A C 1
ATOM 525 O O . LEU A 1 68 ? 11.963 -5.346 -11.081 1.00 93.06 68 LEU A O 1
ATOM 529 N N . PHE A 1 69 ? 11.439 -5.452 -8.902 1.00 93.00 69 PHE A N 1
ATOM 530 C CA . PHE A 1 69 ? 12.628 -4.707 -8.487 1.00 93.00 69 PHE A CA 1
ATOM 531 C C . PHE A 1 69 ? 13.913 -5.448 -8.870 1.00 93.00 69 PHE A C 1
ATOM 533 O O . PHE A 1 69 ? 14.845 -4.841 -9.395 1.00 93.00 69 PHE A O 1
ATOM 540 N N . ASN A 1 70 ? 13.992 -6.762 -8.669 1.00 92.38 70 ASN A N 1
ATOM 541 C CA . ASN A 1 70 ? 15.157 -7.566 -9.049 1.00 92.38 70 ASN A CA 1
ATOM 542 C C . ASN A 1 70 ? 15.420 -7.554 -10.559 1.00 92.38 70 ASN A C 1
ATOM 544 O O . ASN A 1 70 ? 16.581 -7.521 -10.983 1.00 92.38 70 ASN A O 1
ATOM 548 N N . HIS A 1 71 ? 14.373 -7.577 -11.381 1.00 91.75 71 HIS A N 1
ATOM 549 C CA . HIS A 1 71 ? 14.471 -7.440 -12.834 1.00 91.75 71 HIS A CA 1
ATOM 550 C C . HIS A 1 71 ? 14.981 -6.054 -13.231 1.00 91.75 71 HIS A C 1
ATOM 552 O O . HIS A 1 71 ? 15.988 -5.943 -13.935 1.00 91.75 71 HIS A O 1
ATOM 558 N N . MET A 1 72 ? 14.350 -5.000 -12.709 1.00 90.81 72 MET A N 1
ATOM 559 C CA . MET A 1 72 ? 14.705 -3.610 -13.004 1.00 90.81 72 MET A CA 1
ATOM 560 C C . MET A 1 72 ? 16.151 -3.300 -12.617 1.00 90.81 72 MET A C 1
ATOM 562 O O . MET A 1 72 ? 16.911 -2.774 -13.427 1.00 90.81 72 MET A O 1
ATOM 566 N N . ARG A 1 73 ? 16.577 -3.703 -11.416 1.00 88.94 73 ARG A N 1
ATOM 567 C CA . ARG A 1 73 ? 17.947 -3.494 -10.922 1.00 88.94 73 ARG A CA 1
ATOM 568 C C . ARG A 1 73 ? 19.005 -4.199 -11.777 1.00 88.94 73 ARG A C 1
ATOM 570 O O . ARG A 1 73 ? 20.070 -3.638 -12.036 1.00 88.94 73 ARG A O 1
ATOM 577 N N . ARG A 1 74 ? 18.730 -5.430 -12.224 1.00 88.62 74 ARG A N 1
ATOM 578 C CA . ARG A 1 74 ? 19.669 -6.221 -13.041 1.00 88.62 74 ARG A CA 1
ATOM 579 C C . ARG A 1 74 ? 19.765 -5.707 -14.473 1.00 88.62 74 ARG A C 1
ATOM 581 O O . ARG A 1 74 ? 20.868 -5.621 -15.013 1.00 88.62 74 ARG A O 1
ATOM 588 N N . ASN A 1 75 ? 18.633 -5.374 -15.085 1.00 87.44 75 ASN A N 1
ATOM 589 C CA . ASN A 1 75 ? 18.583 -5.049 -16.508 1.00 87.44 75 ASN A CA 1
ATOM 590 C C . ASN A 1 75 ? 18.856 -3.575 -16.799 1.00 87.44 75 ASN A C 1
ATOM 592 O O . ASN A 1 75 ? 19.421 -3.283 -17.849 1.00 87.44 75 ASN A O 1
ATOM 596 N N . LEU A 1 76 ? 18.595 -2.657 -15.861 1.00 85.38 76 LEU A N 1
ATOM 597 C CA . LEU A 1 76 ? 18.935 -1.240 -16.030 1.00 85.38 76 LEU A CA 1
ATOM 598 C C . LEU A 1 76 ? 20.443 -1.020 -16.244 1.00 85.38 76 LEU A C 1
ATOM 600 O O . LEU A 1 76 ? 20.828 -0.222 -17.095 1.00 85.38 76 LEU A O 1
ATOM 604 N N . ARG A 1 77 ? 21.292 -1.780 -15.538 1.00 83.56 77 ARG A N 1
ATOM 605 C CA . ARG A 1 77 ? 22.759 -1.747 -15.712 1.00 83.56 77 ARG A CA 1
ATOM 606 C C . ARG A 1 77 ? 23.198 -2.172 -17.117 1.00 83.56 77 ARG A C 1
ATOM 608 O O . ARG A 1 77 ? 24.191 -1.675 -17.645 1.00 83.56 77 ARG A O 1
ATOM 615 N N . LYS A 1 78 ? 22.472 -3.122 -17.717 1.00 83.69 78 LYS A N 1
ATOM 616 C CA . LYS A 1 78 ? 22.737 -3.642 -19.069 1.00 83.69 78 LYS A CA 1
ATOM 617 C C . LYS A 1 78 ? 22.173 -2.708 -20.143 1.00 83.69 78 LYS A C 1
ATOM 619 O O . LYS A 1 78 ? 22.798 -2.504 -21.180 1.00 83.69 78 LYS A O 1
ATOM 624 N N . ALA A 1 79 ? 21.019 -2.104 -19.878 1.00 82.06 79 ALA A N 1
ATOM 625 C CA . ALA A 1 79 ? 20.325 -1.184 -20.765 1.00 82.06 79 ALA A CA 1
ATOM 626 C C . ALA A 1 79 ? 20.906 0.244 -20.670 1.00 82.06 79 ALA A C 1
ATOM 628 O O . ALA A 1 79 ? 20.262 1.176 -20.185 1.00 82.06 79 ALA A O 1
ATOM 629 N N . ARG A 1 80 ? 22.156 0.424 -21.123 1.00 77.38 80 ARG A N 1
ATOM 630 C CA . ARG A 1 80 ? 22.881 1.708 -21.025 1.00 77.38 80 ARG A CA 1
ATOM 631 C C . ARG A 1 80 ? 22.251 2.859 -21.809 1.00 77.38 80 ARG A C 1
ATOM 633 O O . ARG A 1 80 ? 22.383 4.001 -21.383 1.00 77.38 80 ARG A O 1
ATOM 640 N N . ARG A 1 81 ? 21.577 2.572 -22.929 1.00 80.12 81 ARG A N 1
ATOM 641 C CA . ARG A 1 81 ? 20.887 3.595 -23.734 1.00 80.12 81 ARG A CA 1
ATOM 642 C C . ARG A 1 81 ? 19.448 3.846 -23.258 1.00 80.12 81 ARG A C 1
ATOM 644 O O . ARG A 1 81 ? 18.812 4.769 -23.751 1.00 80.12 81 ARG A O 1
ATOM 651 N N . TYR A 1 82 ? 18.924 3.061 -22.309 1.00 83.00 82 TYR A N 1
ATOM 652 C CA . TYR A 1 82 ? 17.581 3.293 -21.776 1.00 83.00 82 TYR A CA 1
ATOM 653 C C . TYR A 1 82 ? 17.569 4.526 -20.856 1.00 83.00 82 TYR A C 1
ATOM 655 O O . TYR A 1 82 ? 18.356 4.551 -19.902 1.00 83.00 82 TYR A O 1
ATOM 663 N N . PRO A 1 83 ? 16.689 5.519 -21.095 1.00 84.88 83 PRO A N 1
ATOM 664 C CA . PRO A 1 83 ? 16.631 6.736 -20.289 1.00 84.88 83 PRO A CA 1
ATOM 665 C C . PRO A 1 83 ? 16.333 6.447 -18.811 1.00 84.88 83 PRO A C 1
ATOM 667 O O . PRO A 1 83 ? 15.364 5.756 -18.471 1.00 84.88 83 PRO A O 1
ATOM 670 N N . VAL A 1 84 ? 17.148 7.004 -17.916 1.00 84.44 84 VAL A N 1
ATOM 671 C CA . VAL A 1 84 ? 17.024 6.824 -16.463 1.00 84.44 84 VAL A CA 1
ATOM 672 C C . VAL A 1 84 ? 15.702 7.400 -15.945 1.00 84.44 84 VAL A C 1
ATOM 674 O O . VAL A 1 84 ? 15.073 6.792 -15.076 1.00 84.44 84 VAL A O 1
ATOM 677 N N . TYR A 1 85 ? 15.217 8.524 -16.496 1.00 84.62 85 TYR A N 1
ATOM 678 C CA . TYR A 1 85 ? 13.923 9.081 -16.071 1.00 84.62 85 TYR A CA 1
ATOM 679 C C . TYR A 1 85 ? 12.761 8.145 -16.429 1.00 84.62 85 TYR A C 1
ATOM 681 O O . TYR A 1 85 ? 11.821 8.018 -15.648 1.00 84.62 85 TYR A O 1
ATOM 689 N N . ARG A 1 86 ? 12.829 7.439 -17.569 1.00 87.50 86 ARG A N 1
ATOM 690 C CA . ARG A 1 86 ? 11.781 6.486 -17.974 1.00 87.50 86 ARG A CA 1
ATOM 691 C C . ARG A 1 86 ? 11.735 5.272 -17.062 1.00 87.50 86 ARG A C 1
ATOM 693 O O . ARG A 1 86 ? 10.660 4.739 -16.821 1.00 87.50 86 ARG A O 1
ATOM 700 N N . ALA A 1 87 ? 12.881 4.844 -16.534 1.00 88.19 87 ALA A N 1
ATOM 701 C CA . ALA A 1 87 ? 12.929 3.769 -15.543 1.00 88.19 87 ALA A CA 1
ATOM 702 C C . ALA A 1 87 ? 12.242 4.185 -14.235 1.00 88.19 87 ALA A C 1
ATOM 704 O O . ALA A 1 87 ? 11.572 3.368 -13.607 1.00 88.19 87 ALA A O 1
ATOM 705 N N . ALA A 1 88 ? 12.386 5.455 -13.843 1.00 88.19 88 ALA A N 1
ATOM 706 C CA . ALA A 1 88 ? 11.692 6.004 -12.686 1.00 88.19 88 ALA A CA 1
ATOM 707 C C . ALA A 1 88 ? 10.173 6.052 -12.912 1.00 88.19 88 ALA A C 1
ATOM 709 O O . ALA A 1 88 ? 9.438 5.521 -12.087 1.00 88.19 88 ALA A O 1
ATOM 710 N N . VAL A 1 89 ? 9.720 6.603 -14.045 1.00 89.50 89 VAL A N 1
ATOM 711 C CA . VAL A 1 89 ? 8.287 6.670 -14.397 1.00 89.50 89 VAL A CA 1
ATOM 712 C C . VAL A 1 89 ? 7.661 5.276 -14.451 1.00 89.50 89 VAL A C 1
ATOM 714 O O . VAL A 1 89 ? 6.613 5.063 -13.857 1.00 89.50 89 VAL A O 1
ATOM 717 N N . LEU A 1 90 ? 8.344 4.290 -15.046 1.00 90.31 90 LEU A N 1
ATOM 718 C CA . LEU A 1 90 ? 7.849 2.911 -15.083 1.00 90.31 90 LEU A CA 1
ATOM 719 C C . LEU A 1 90 ? 7.588 2.352 -13.675 1.00 90.31 90 LEU A C 1
ATOM 721 O O . LEU A 1 90 ? 6.583 1.692 -13.451 1.00 90.31 90 LEU A O 1
ATOM 725 N N . MET A 1 91 ? 8.464 2.633 -12.707 1.00 90.94 91 MET A N 1
ATOM 726 C CA . MET A 1 91 ? 8.242 2.202 -11.322 1.00 90.94 91 MET A CA 1
ATOM 727 C C . MET A 1 91 ? 7.120 2.977 -10.616 1.00 90.94 91 MET A C 1
ATOM 729 O O . MET A 1 91 ? 6.502 2.438 -9.697 1.00 90.94 91 MET A O 1
ATOM 733 N N . GLU A 1 92 ? 6.848 4.223 -11.012 1.00 91.12 92 GLU A N 1
ATOM 734 C CA . GLU A 1 92 ? 5.665 4.959 -10.547 1.00 91.12 92 GLU A CA 1
ATOM 735 C C . GLU A 1 92 ? 4.377 4.339 -11.100 1.00 91.12 92 GLU A C 1
ATOM 737 O O . GLU A 1 92 ? 3.402 4.205 -10.360 1.00 91.12 92 GLU A O 1
ATOM 742 N N . ASP A 1 93 ? 4.388 3.892 -12.355 1.00 91.19 93 ASP A N 1
ATOM 743 C CA . ASP A 1 93 ? 3.255 3.200 -12.972 1.00 91.19 93 ASP A CA 1
ATOM 744 C C . ASP A 1 93 ? 3.022 1.822 -12.336 1.00 91.19 93 ASP A C 1
ATOM 746 O O . ASP A 1 93 ? 1.898 1.521 -11.939 1.00 91.19 93 ASP A O 1
ATOM 750 N N . VAL A 1 94 ? 4.082 1.045 -12.076 1.00 92.62 94 VAL A N 1
ATOM 751 C CA . VAL A 1 94 ? 3.981 -0.215 -11.308 1.00 92.62 94 VAL A CA 1
ATOM 752 C C . VAL A 1 94 ? 3.390 0.032 -9.916 1.00 92.62 94 VAL A C 1
ATOM 754 O O . VAL A 1 94 ? 2.633 -0.787 -9.402 1.00 92.62 94 VAL A O 1
ATOM 757 N N . SER A 1 95 ? 3.676 1.178 -9.293 1.00 93.75 95 SER A N 1
ATOM 758 C CA . SER A 1 95 ? 3.030 1.535 -8.029 1.00 93.75 95 SER A CA 1
ATOM 759 C C . SER A 1 95 ? 1.523 1.793 -8.170 1.00 93.75 95 SER A C 1
ATOM 761 O O . SER A 1 95 ? 0.817 1.658 -7.169 1.00 93.75 95 SER A O 1
ATOM 763 N N . ARG A 1 96 ? 1.022 2.224 -9.331 1.00 91.94 96 ARG A N 1
ATOM 764 C CA . ARG A 1 96 ? -0.426 2.370 -9.575 1.00 91.94 96 ARG A CA 1
ATOM 765 C C . ARG A 1 96 ? -1.082 1.006 -9.755 1.00 91.94 96 ARG A C 1
ATOM 767 O O . ARG A 1 96 ? -2.178 0.782 -9.240 1.00 91.94 96 ARG A O 1
ATOM 774 N N . ASP A 1 97 ? -0.385 0.084 -10.409 1.00 92.00 97 ASP A N 1
ATOM 775 C CA . ASP A 1 97 ? -0.827 -1.306 -10.522 1.00 92.00 97 ASP A CA 1
ATOM 776 C C . ASP A 1 97 ? -0.865 -1.976 -9.145 1.00 92.00 97 ASP A C 1
ATOM 778 O O . ASP A 1 97 ? -1.865 -2.600 -8.795 1.00 92.00 97 ASP A O 1
ATOM 782 N N . LEU A 1 98 ? 0.164 -1.759 -8.316 1.00 91.81 98 LEU A N 1
ATOM 783 C CA . LEU A 1 98 ? 0.193 -2.231 -6.932 1.00 91.81 98 LEU A CA 1
ATOM 784 C C . LEU A 1 98 ? -0.995 -1.697 -6.126 1.00 91.81 98 LEU A C 1
ATOM 786 O O . LEU A 1 98 ? -1.658 -2.471 -5.446 1.00 91.81 98 LEU A O 1
ATOM 790 N N . LEU A 1 99 ? -1.286 -0.395 -6.216 1.00 91.38 99 LEU A N 1
ATOM 791 C CA . LEU A 1 99 ? -2.450 0.204 -5.557 1.00 91.38 99 LEU A CA 1
ATOM 792 C C . LEU A 1 99 ? -3.750 -0.487 -5.995 1.00 91.38 99 LEU A C 1
ATOM 794 O O . LEU A 1 99 ? -4.590 -0.818 -5.163 1.00 91.38 99 LEU A O 1
ATOM 798 N N . THR A 1 100 ? -3.898 -0.741 -7.295 1.00 90.12 100 THR A N 1
ATOM 799 C CA . THR A 1 100 ? -5.081 -1.408 -7.855 1.00 90.12 100 THR A CA 1
ATOM 800 C C . THR A 1 100 ? -5.232 -2.831 -7.317 1.00 90.12 100 THR A C 1
ATOM 802 O O . THR A 1 100 ? -6.339 -3.241 -6.975 1.00 90.12 100 THR A O 1
ATOM 805 N N . GLN A 1 101 ? -4.136 -3.585 -7.216 1.00 90.38 101 GLN A N 1
ATOM 806 C CA . GLN A 1 101 ? -4.159 -4.956 -6.698 1.00 90.38 101 GLN A CA 1
ATOM 807 C C . GLN A 1 101 ? -4.362 -4.997 -5.183 1.00 90.38 101 GLN A C 1
ATOM 809 O O . GLN A 1 101 ? -5.174 -5.783 -4.705 1.00 90.38 101 GLN A O 1
ATOM 814 N N . LEU A 1 102 ? -3.722 -4.099 -4.428 1.00 89.31 102 LEU A N 1
ATOM 815 C CA . LEU A 1 102 ? -3.971 -3.959 -2.994 1.00 89.31 102 LEU A CA 1
ATOM 816 C C . LEU A 1 102 ? -5.434 -3.625 -2.719 1.00 89.31 102 LEU A C 1
ATOM 818 O O . LEU A 1 102 ? -6.034 -4.273 -1.874 1.00 89.31 102 LEU A O 1
ATOM 822 N N . ASN A 1 103 ? -6.042 -2.702 -3.467 1.00 88.12 103 ASN A N 1
ATOM 823 C CA . ASN A 1 103 ? -7.470 -2.417 -3.323 1.00 88.12 103 ASN A CA 1
ATOM 824 C C . ASN A 1 103 ? -8.326 -3.669 -3.568 1.00 88.12 103 ASN A C 1
ATOM 826 O O . ASN A 1 103 ? -9.223 -3.946 -2.783 1.00 88.12 103 ASN A O 1
ATOM 830 N N . LYS A 1 104 ? -8.024 -4.484 -4.587 1.00 86.75 104 LYS A N 1
ATOM 831 C CA . LYS A 1 104 ? -8.753 -5.745 -4.816 1.00 86.75 104 LYS A CA 1
ATOM 832 C C . LYS A 1 104 ? -8.611 -6.729 -3.654 1.00 86.75 104 LYS A C 1
ATOM 834 O O . LYS A 1 104 ? -9.608 -7.295 -3.228 1.00 86.75 104 LYS A O 1
ATOM 839 N N . VAL A 1 105 ? -7.404 -6.915 -3.118 1.00 85.56 105 VAL A N 1
ATOM 840 C CA . VAL A 1 105 ? -7.172 -7.842 -1.995 1.00 85.56 105 VAL A CA 1
ATOM 841 C C . VAL A 1 105 ? -7.807 -7.330 -0.697 1.00 85.56 105 VAL A C 1
ATOM 843 O O . VAL A 1 105 ? -8.345 -8.109 0.087 1.00 85.56 105 VAL A O 1
ATOM 846 N N . LEU A 1 106 ? -7.805 -6.011 -0.490 1.00 84.06 106 LEU A N 1
ATOM 847 C CA . LEU A 1 106 ? -8.484 -5.353 0.627 1.00 84.06 106 LEU A CA 1
ATOM 848 C C . LEU A 1 106 ? -10.019 -5.351 0.472 1.00 84.06 106 LEU A C 1
ATOM 850 O O . LEU A 1 106 ? -10.719 -5.121 1.455 1.00 84.06 106 LEU A O 1
ATOM 854 N N . HIS A 1 107 ? -10.562 -5.686 -0.702 1.00 81.75 107 HIS A N 1
ATOM 855 C CA . HIS A 1 107 ? -11.993 -5.913 -0.928 1.00 81.75 107 HIS A CA 1
ATOM 856 C C . HIS A 1 107 ? -12.273 -7.375 -1.328 1.00 81.75 107 HIS A C 1
ATOM 858 O O . HIS A 1 107 ? -12.548 -7.652 -2.496 1.00 81.75 107 HIS A O 1
ATOM 864 N N . PRO A 1 108 ? -12.280 -8.333 -0.374 1.00 64.25 108 PRO A N 1
ATOM 865 C CA . PRO A 1 108 ? -12.460 -9.759 -0.675 1.00 64.25 108 PRO A CA 1
ATOM 866 C C . PRO A 1 108 ? -13.794 -10.107 -1.358 1.00 64.25 108 PRO A C 1
ATOM 868 O O . PRO A 1 108 ? -13.919 -11.168 -1.969 1.00 64.25 108 PRO A O 1
ATOM 871 N N . LYS A 1 109 ? -14.813 -9.246 -1.224 1.00 64.94 109 LYS A N 1
ATOM 872 C CA . LYS A 1 109 ? -16.120 -9.344 -1.892 1.00 64.94 109 LYS A CA 1
ATOM 873 C C . LYS A 1 109 ? -16.586 -7.948 -2.296 1.00 64.94 109 LYS A C 1
ATOM 875 O O . LYS A 1 109 ? -16.411 -7.005 -1.524 1.00 64.94 109 LYS A O 1
ATOM 880 N N . GLU A 1 110 ? -17.222 -7.827 -3.461 1.00 57.41 110 GLU A N 1
ATOM 881 C CA . GLU A 1 110 ? -17.855 -6.577 -3.899 1.00 57.41 110 GLU A CA 1
ATOM 882 C C . GLU A 1 110 ? -18.825 -6.069 -2.815 1.00 57.41 110 GLU A C 1
ATOM 884 O O . GLU A 1 110 ? -19.750 -6.774 -2.413 1.00 57.41 110 GLU A O 1
ATOM 889 N N . GLY A 1 111 ? -18.573 -4.866 -2.292 1.00 59.50 111 GLY A N 1
ATOM 890 C CA . GLY A 1 111 ? -19.375 -4.247 -1.228 1.00 59.50 111 GLY A CA 1
ATOM 891 C C . GLY A 1 111 ? -19.008 -4.640 0.212 1.00 59.50 111 GLY A C 1
ATOM 892 O O . GLY A 1 111 ? -19.607 -4.106 1.144 1.00 59.50 111 GLY A O 1
ATOM 893 N N . SER A 1 112 ? -18.025 -5.524 0.424 1.00 68.00 112 SER A N 1
ATOM 894 C CA . SER A 1 112 ? -17.488 -5.822 1.759 1.00 68.00 112 SER A CA 1
ATOM 895 C C . SER A 1 112 ? -16.348 -4.864 2.098 1.00 68.00 112 SER A C 1
ATOM 897 O O . SER A 1 112 ? -15.400 -4.696 1.326 1.00 68.00 112 SER A O 1
ATOM 899 N N . THR A 1 113 ? -16.411 -4.262 3.283 1.00 77.62 113 THR A N 1
ATOM 900 C CA . THR A 1 113 ? -15.344 -3.407 3.816 1.00 77.62 113 THR A CA 1
ATOM 901 C C . THR A 1 113 ? -14.453 -4.219 4.754 1.00 77.62 113 THR A C 1
ATOM 903 O O . THR A 1 113 ? -14.933 -5.113 5.455 1.00 77.62 113 THR A O 1
ATOM 906 N N . ILE A 1 114 ? -13.155 -3.901 4.828 1.00 84.00 114 ILE A N 1
ATOM 907 C CA . ILE A 1 114 ? -12.237 -4.555 5.785 1.00 84.00 114 ILE A CA 1
ATOM 908 C C . ILE A 1 114 ? -12.681 -4.395 7.245 1.00 84.00 114 ILE A C 1
ATOM 910 O O . ILE A 1 114 ? -12.274 -5.171 8.105 1.00 84.00 114 ILE A O 1
ATOM 914 N N . MET A 1 115 ? -13.523 -3.397 7.530 1.00 85.50 115 MET A N 1
ATOM 915 C CA . MET A 1 115 ? -14.076 -3.150 8.860 1.00 85.50 115 MET A CA 1
ATOM 916 C C . MET A 1 115 ? -15.098 -4.207 9.287 1.00 85.50 115 MET A C 1
ATOM 918 O O . MET A 1 115 ? -15.283 -4.412 10.477 1.00 85.50 115 MET A O 1
ATOM 922 N N . GLN A 1 116 ? -15.720 -4.920 8.346 1.00 86.75 116 GLN A N 1
ATOM 923 C CA . GLN A 1 116 ? -16.658 -6.005 8.661 1.00 86.75 116 GLN A CA 1
ATOM 924 C C . GLN A 1 116 ? -15.953 -7.296 9.105 1.00 86.75 116 GLN A C 1
ATOM 926 O O . GLN A 1 116 ? -16.602 -8.200 9.627 1.00 86.75 116 GLN A O 1
ATOM 931 N N . LEU A 1 117 ? -14.636 -7.409 8.895 1.00 86.69 117 LEU A N 1
ATOM 932 C CA . LEU A 1 117 ? -13.870 -8.584 9.304 1.00 86.69 117 LEU A CA 1
ATOM 933 C C . LEU A 1 117 ? -13.774 -8.682 10.841 1.00 86.69 117 LEU A C 1
ATOM 935 O O . LEU A 1 117 ? -13.830 -7.657 11.523 1.00 86.69 117 LEU A O 1
ATOM 939 N N . PRO A 1 118 ? -13.562 -9.883 11.412 1.00 90.06 118 PRO A N 1
ATOM 940 C CA . PRO A 1 118 ? -13.230 -10.073 12.830 1.00 90.06 118 PRO A CA 1
ATOM 941 C C . PRO A 1 118 ? -11.888 -9.449 13.236 1.00 90.06 118 PRO A C 1
ATOM 943 O O . PRO A 1 118 ? -11.016 -9.237 12.382 1.00 90.06 118 PRO A O 1
ATOM 946 N N . TYR A 1 119 ? -11.695 -9.146 14.536 1.00 91.06 119 TYR A N 1
ATOM 947 C CA . TYR A 1 119 ? -10.514 -8.392 14.990 1.00 91.06 119 TYR A CA 1
ATOM 948 C C . TYR A 1 119 ? -9.177 -9.022 14.556 1.00 91.06 119 TYR A C 1
ATOM 950 O O . TYR A 1 119 ? -8.347 -8.374 13.913 1.00 91.06 119 TYR A O 1
ATOM 958 N N . ALA A 1 120 ? -9.026 -10.319 14.808 1.00 91.31 120 ALA A N 1
ATOM 959 C CA . ALA A 1 120 ? -7.828 -11.073 14.456 1.00 91.31 120 ALA A CA 1
ATOM 960 C C . ALA A 1 120 ? -7.502 -11.023 12.950 1.00 91.31 120 ALA A C 1
ATOM 962 O O . ALA A 1 120 ? -6.370 -10.713 12.578 1.00 91.31 120 ALA A O 1
ATOM 963 N N . ASP A 1 121 ? -8.498 -11.244 12.089 1.00 90.25 121 ASP A N 1
ATOM 964 C CA . ASP A 1 121 ? -8.290 -11.357 10.641 1.00 90.25 121 ASP A CA 1
ATOM 965 C C . ASP A 1 121 ? -7.854 -10.032 10.014 1.00 90.25 121 ASP A C 1
ATOM 967 O O . ASP A 1 121 ? -6.925 -9.999 9.207 1.00 90.25 121 ASP A O 1
ATOM 971 N N . PHE A 1 122 ? -8.460 -8.910 10.417 1.00 90.88 122 PHE A N 1
ATOM 972 C CA . PHE A 1 122 ? -8.000 -7.611 9.916 1.00 90.88 122 PHE A CA 1
ATOM 973 C C . PHE A 1 122 ? -6.635 -7.230 10.479 1.00 90.88 122 PHE A C 1
ATOM 975 O O . PHE A 1 122 ? -5.870 -6.590 9.762 1.00 90.88 122 PHE A O 1
ATOM 982 N N . GLU A 1 123 ? -6.290 -7.589 11.722 1.00 91.75 123 GLU A N 1
ATOM 983 C CA . GLU A 1 123 ? -4.956 -7.266 12.245 1.00 91.75 123 GLU A CA 1
ATOM 984 C C . GLU A 1 123 ? -3.872 -8.023 11.473 1.00 91.75 123 GLU A C 1
ATOM 986 O O . GLU A 1 123 ? -2.847 -7.427 11.131 1.00 91.75 123 GLU A O 1
ATOM 991 N N . LEU A 1 124 ? -4.135 -9.288 11.133 1.00 91.19 124 LEU A N 1
ATOM 992 C CA . LEU A 1 124 ? -3.271 -10.097 10.283 1.00 91.19 124 LEU A CA 1
ATOM 993 C C . LEU A 1 124 ? -3.149 -9.492 8.877 1.00 91.19 124 LEU A C 1
ATOM 995 O O . LEU A 1 124 ? -2.050 -9.144 8.455 1.00 91.19 124 LEU A O 1
ATOM 999 N N . LEU A 1 125 ? -4.271 -9.289 8.182 1.00 89.88 125 LEU A N 1
ATOM 1000 C CA . LEU A 1 125 ? -4.296 -8.800 6.799 1.00 89.88 125 LEU A CA 1
ATOM 1001 C C . LEU A 1 125 ? -3.666 -7.404 6.666 1.00 89.88 125 LEU A C 1
ATOM 1003 O O . LEU A 1 125 ? -2.782 -7.190 5.837 1.00 89.88 125 LEU A O 1
ATOM 1007 N N . THR A 1 126 ? -4.034 -6.457 7.535 1.00 90.38 126 THR A N 1
ATOM 1008 C CA . THR A 1 126 ? -3.415 -5.116 7.551 1.00 90.38 126 THR A CA 1
ATOM 1009 C C . THR A 1 126 ? -1.963 -5.137 8.042 1.00 90.38 126 THR A C 1
ATOM 1011 O O . THR A 1 126 ? -1.190 -4.221 7.744 1.00 90.38 126 THR A O 1
ATOM 1014 N N . GLY A 1 127 ? -1.575 -6.167 8.798 1.00 91.88 127 GLY A N 1
ATOM 1015 C CA . GLY A 1 127 ? -0.194 -6.499 9.138 1.00 91.88 127 GLY A CA 1
ATOM 1016 C C . GLY A 1 127 ? 0.633 -6.788 7.896 1.00 91.88 127 GLY A C 1
ATOM 1017 O O . GLY A 1 127 ? 1.588 -6.058 7.626 1.00 91.88 127 GLY A O 1
ATOM 1018 N N . ILE A 1 128 ? 0.197 -7.777 7.119 1.00 91.44 128 ILE A N 1
ATOM 1019 C CA . ILE A 1 128 ? 0.881 -8.243 5.909 1.00 91.44 128 ILE A CA 1
ATOM 1020 C C . ILE A 1 128 ? 0.938 -7.123 4.858 1.00 91.44 128 ILE A C 1
ATOM 1022 O O . ILE A 1 128 ? 2.000 -6.856 4.298 1.00 91.44 128 ILE A O 1
ATOM 1026 N N . CYS A 1 129 ? -0.151 -6.372 4.643 1.00 91.38 129 CYS A N 1
ATOM 1027 C CA . CYS A 1 129 ? -0.133 -5.226 3.722 1.00 91.38 129 CYS A CA 1
ATOM 1028 C C . CYS A 1 129 ? 0.872 -4.142 4.143 1.00 91.38 129 CYS A C 1
ATOM 1030 O O . CYS A 1 129 ? 1.542 -3.551 3.297 1.00 91.38 129 CYS A O 1
ATOM 1032 N N . ARG A 1 130 ? 1.008 -3.872 5.449 1.00 91.75 130 ARG A N 1
ATOM 1033 C CA . ARG A 1 130 ? 1.996 -2.904 5.949 1.00 91.75 130 ARG A CA 1
ATOM 1034 C C . ARG A 1 130 ? 3.419 -3.398 5.706 1.00 91.75 130 ARG A C 1
ATOM 1036 O O . ARG A 1 130 ? 4.259 -2.604 5.291 1.00 91.75 130 ARG A O 1
ATOM 1043 N N . GLU A 1 131 ? 3.682 -4.675 5.968 1.00 92.81 131 GLU A N 1
ATOM 1044 C CA . GLU A 1 131 ? 4.985 -5.300 5.712 1.00 92.81 131 GLU A CA 1
ATOM 1045 C C . GLU A 1 131 ? 5.355 -5.209 4.229 1.00 92.81 131 GLU A C 1
ATOM 1047 O O . GLU A 1 131 ? 6.451 -4.752 3.893 1.00 92.81 131 GLU A O 1
ATOM 1052 N N . LEU A 1 132 ? 4.399 -5.485 3.341 1.00 93.44 132 LEU A N 1
ATOM 1053 C CA . LEU A 1 132 ? 4.561 -5.307 1.903 1.00 93.44 132 LEU A CA 1
ATOM 1054 C C . LEU A 1 132 ? 4.926 -3.862 1.528 1.00 93.44 132 LEU A C 1
ATOM 1056 O O . LEU A 1 132 ? 5.883 -3.639 0.784 1.00 93.44 132 LEU A O 1
ATOM 1060 N N . CYS A 1 133 ? 4.221 -2.861 2.065 1.00 91.88 133 CYS A N 1
ATOM 1061 C CA . CYS A 1 133 ? 4.547 -1.455 1.802 1.00 91.88 133 CYS A CA 1
ATOM 1062 C C . CYS A 1 133 ? 5.944 -1.078 2.329 1.00 91.88 133 CYS A C 1
ATOM 1064 O O . CYS A 1 133 ? 6.670 -0.323 1.679 1.00 91.88 133 CYS A O 1
ATOM 1066 N N . THR A 1 134 ? 6.367 -1.623 3.476 1.00 92.12 134 THR A N 1
ATOM 1067 C CA . THR A 1 134 ? 7.732 -1.400 3.985 1.00 92.12 134 THR A CA 1
ATOM 1068 C C . THR A 1 134 ? 8.797 -2.043 3.095 1.00 92.12 134 THR A C 1
ATOM 1070 O O . THR A 1 134 ? 9.785 -1.390 2.759 1.00 92.12 134 THR A O 1
ATOM 1073 N N . GLN A 1 135 ? 8.560 -3.266 2.615 1.00 93.00 135 GLN A N 1
ATOM 1074 C CA . GLN A 1 135 ? 9.440 -3.954 1.669 1.00 93.00 135 GLN A CA 1
ATOM 1075 C C . GLN A 1 135 ? 9.541 -3.203 0.335 1.00 93.00 135 GLN A C 1
ATOM 1077 O O . GLN A 1 135 ? 10.637 -3.073 -0.229 1.00 93.00 135 GLN A O 1
ATOM 1082 N N . TRP A 1 136 ? 8.424 -2.656 -0.159 1.00 94.12 136 TRP A N 1
ATOM 1083 C CA . TRP A 1 136 ? 8.431 -1.764 -1.315 1.00 94.12 136 TRP A CA 1
ATOM 1084 C C . TRP A 1 136 ? 9.295 -0.531 -1.044 1.00 94.12 136 TRP A C 1
ATOM 1086 O O . TRP A 1 136 ? 10.150 -0.197 -1.863 1.00 94.12 136 TRP A O 1
ATOM 1096 N N . ALA A 1 137 ? 9.107 0.148 0.092 1.00 91.75 137 ALA A N 1
ATOM 1097 C CA . ALA A 1 137 ? 9.845 1.366 0.426 1.00 91.75 137 ALA A CA 1
ATOM 1098 C C . ALA A 1 137 ? 11.366 1.134 0.467 1.00 91.75 137 ALA A C 1
ATOM 1100 O O . ALA A 1 137 ? 12.135 1.949 -0.062 1.00 91.75 137 ALA A O 1
ATOM 1101 N N . ASP A 1 138 ? 11.805 0.003 1.022 1.00 92.75 138 ASP A N 1
ATOM 1102 C CA . ASP A 1 138 ? 13.214 -0.391 1.050 1.00 92.75 138 ASP A CA 1
ATOM 1103 C C . ASP A 1 138 ? 13.749 -0.716 -0.349 1.00 92.75 138 ASP A C 1
ATOM 1105 O O . ASP A 1 138 ? 14.803 -0.206 -0.755 1.00 92.75 138 ASP A O 1
ATOM 1109 N N . SER A 1 139 ? 12.997 -1.487 -1.135 1.00 92.56 139 SER A N 1
ATOM 1110 C CA . SER A 1 139 ? 13.355 -1.826 -2.519 1.00 92.56 139 SER A CA 1
ATOM 1111 C C . SER A 1 139 ? 13.422 -0.582 -3.411 1.00 92.56 139 SER A C 1
ATOM 1113 O O . SER A 1 139 ? 14.374 -0.398 -4.176 1.00 92.56 139 SER A O 1
ATOM 1115 N N . ALA A 1 140 ? 12.474 0.340 -3.247 1.00 91.81 140 ALA A N 1
ATOM 1116 C CA . ALA A 1 140 ? 12.435 1.623 -3.929 1.00 91.81 140 ALA A CA 1
ATOM 1117 C C . ALA A 1 140 ? 13.599 2.529 -3.518 1.00 91.81 140 ALA A C 1
ATOM 1119 O O . ALA A 1 140 ? 14.166 3.222 -4.365 1.00 91.81 140 ALA A O 1
ATOM 1120 N N . ARG A 1 141 ? 14.005 2.523 -2.241 1.00 90.81 141 ARG A N 1
ATOM 1121 C CA . ARG A 1 141 ? 15.190 3.256 -1.771 1.00 90.81 141 ARG A CA 1
ATOM 1122 C C . ARG A 1 141 ? 16.460 2.733 -2.440 1.00 90.81 141 ARG A C 1
ATOM 1124 O O . ARG A 1 141 ? 17.254 3.535 -2.937 1.00 90.81 141 ARG A O 1
ATOM 1131 N N . GLN A 1 142 ? 16.628 1.413 -2.504 1.00 91.31 142 GLN A N 1
ATOM 1132 C CA . GLN A 1 142 ? 17.757 0.778 -3.190 1.00 91.31 142 GLN A CA 1
ATOM 1133 C C . GLN A 1 142 ? 17.741 1.081 -4.695 1.00 91.31 142 GLN A C 1
ATOM 1135 O O . GLN A 1 142 ? 18.773 1.429 -5.267 1.00 91.31 142 GLN A O 1
ATOM 1140 N N . PHE A 1 143 ? 16.573 1.026 -5.336 1.00 90.69 143 PHE A N 1
ATOM 1141 C CA . PHE A 1 143 ? 16.422 1.368 -6.749 1.00 90.69 143 PHE A CA 1
ATOM 1142 C C . PHE A 1 143 ? 16.746 2.844 -7.031 1.00 90.69 143 PHE A C 1
ATOM 1144 O O . PHE A 1 143 ? 17.501 3.141 -7.953 1.00 90.69 143 PHE A O 1
ATOM 1151 N N . LYS A 1 144 ? 16.279 3.777 -6.189 1.00 88.25 144 LYS A N 1
ATOM 1152 C CA . LYS A 1 144 ? 16.629 5.209 -6.269 1.00 88.25 144 LYS A CA 1
ATOM 1153 C C . LYS A 1 144 ? 18.137 5.439 -6.173 1.00 88.25 144 LYS A C 1
ATOM 1155 O O . LYS A 1 144 ? 18.661 6.307 -6.869 1.00 88.25 144 LYS A O 1
ATOM 1160 N N . GLN A 1 145 ? 18.832 4.692 -5.314 1.00 88.62 145 GLN A N 1
ATOM 1161 C CA . GLN A 1 145 ? 20.291 4.752 -5.226 1.00 88.62 145 GLN A CA 1
ATOM 1162 C C . GLN A 1 145 ? 20.937 4.283 -6.536 1.00 88.62 145 GLN A C 1
ATOM 1164 O O . GLN A 1 145 ? 21.775 4.994 -7.083 1.00 88.62 145 GLN A O 1
ATOM 1169 N N . GLN A 1 146 ? 20.475 3.164 -7.099 1.00 88.56 146 GLN A N 1
ATOM 1170 C CA . GLN A 1 146 ? 20.980 2.666 -8.379 1.00 88.56 146 GLN A CA 1
ATOM 1171 C C . GLN A 1 146 ? 20.729 3.625 -9.546 1.00 88.56 146 GLN A C 1
ATOM 1173 O O . GLN A 1 146 ? 21.628 3.824 -10.353 1.00 88.56 146 GLN A O 1
ATOM 1178 N N . LEU A 1 147 ? 19.559 4.270 -9.621 1.00 87.31 147 LEU A N 1
ATOM 1179 C CA . LEU A 1 147 ? 19.289 5.299 -10.634 1.00 87.31 147 LEU A CA 1
ATOM 1180 C C . LEU A 1 147 ? 20.292 6.459 -10.544 1.00 87.31 147 LEU A C 1
ATOM 1182 O O . 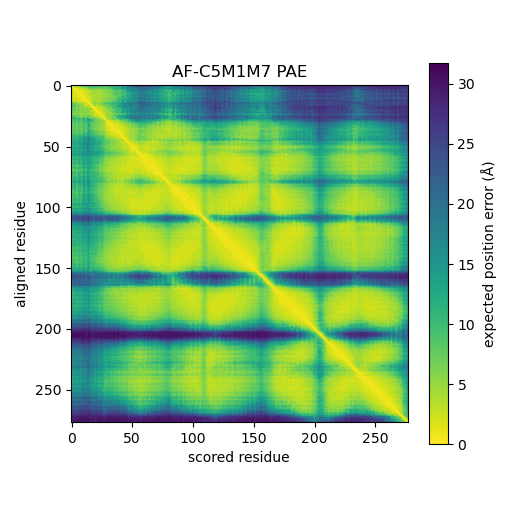LEU A 1 147 ? 20.756 6.956 -11.569 1.00 87.31 147 LEU A O 1
ATOM 1186 N N . ARG A 1 148 ? 20.652 6.885 -9.323 1.00 85.56 148 ARG A N 1
ATOM 1187 C CA . ARG A 1 148 ? 21.660 7.936 -9.110 1.00 85.56 148 ARG A CA 1
ATOM 1188 C C . ARG A 1 148 ? 23.057 7.484 -9.524 1.00 85.56 148 ARG A C 1
ATOM 1190 O O . ARG A 1 148 ? 23.786 8.277 -10.116 1.00 85.56 148 ARG A O 1
ATOM 1197 N N . ASP A 1 149 ? 23.428 6.247 -9.217 1.00 85.81 149 ASP A N 1
ATOM 1198 C CA . ASP A 1 149 ? 24.738 5.699 -9.572 1.00 85.81 149 ASP A CA 1
ATOM 1199 C C . ASP A 1 149 ? 24.863 5.518 -11.093 1.00 85.81 149 ASP A C 1
ATOM 1201 O O . ASP A 1 149 ? 25.856 5.939 -11.684 1.00 85.81 149 ASP A O 1
ATOM 1205 N N . GLU A 1 150 ? 23.818 5.013 -11.755 1.00 83.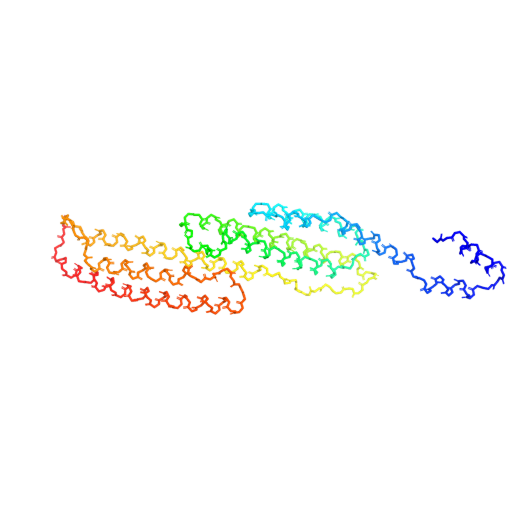44 150 GLU A N 1
ATOM 1206 C CA . GLU A 1 150 ? 23.736 4.938 -13.218 1.00 83.44 150 GLU A CA 1
ATOM 1207 C C . GLU A 1 150 ? 23.820 6.323 -13.861 1.00 83.44 150 GLU A C 1
ATOM 1209 O O . GLU A 1 150 ? 24.555 6.505 -14.829 1.00 83.44 150 GLU A O 1
ATOM 1214 N N . LEU A 1 151 ? 23.140 7.325 -13.298 1.00 81.50 151 LEU A N 1
ATOM 1215 C CA . LEU A 1 151 ? 23.233 8.690 -13.803 1.00 81.50 151 LEU A CA 1
ATOM 1216 C C . LEU A 1 151 ? 24.661 9.246 -13.693 1.00 81.50 151 LEU A C 1
ATOM 1218 O O . LEU A 1 151 ? 25.138 9.886 -14.625 1.00 81.50 151 LEU A O 1
ATOM 1222 N N . LYS A 1 152 ? 25.367 8.981 -12.587 1.00 82.38 152 LYS A N 1
ATOM 1223 C CA . LYS A 1 152 ? 26.774 9.383 -12.415 1.00 82.38 152 LYS A CA 1
ATOM 1224 C C . LYS A 1 152 ? 27.716 8.645 -13.363 1.00 82.38 152 LYS A C 1
ATOM 1226 O O . LYS A 1 152 ? 28.658 9.248 -13.858 1.00 82.38 152 LYS A O 1
ATOM 1231 N N . HIS A 1 153 ? 27.476 7.363 -13.631 1.00 80.19 153 HIS A N 1
ATOM 1232 C CA . HIS A 1 153 ? 28.263 6.608 -14.608 1.00 80.19 153 HIS A CA 1
ATOM 1233 C C . HIS A 1 153 ? 28.026 7.086 -16.048 1.00 80.19 153 HIS A C 1
ATOM 1235 O O . HIS A 1 153 ? 28.929 6.992 -16.878 1.00 80.19 153 HIS A O 1
ATOM 1241 N N . ARG A 1 154 ? 26.830 7.611 -16.343 1.00 76.25 154 ARG A N 1
ATOM 1242 C CA . ARG A 1 154 ? 26.412 8.083 -17.673 1.00 76.25 154 ARG A CA 1
ATOM 1243 C C . ARG A 1 154 ? 26.575 9.590 -17.883 1.00 76.25 154 ARG A C 1
ATOM 1245 O O . ARG A 1 154 ? 26.408 10.050 -19.007 1.00 76.25 154 ARG A O 1
ATOM 1252 N N . SER A 1 155 ? 26.915 10.367 -16.853 1.00 59.09 155 SER A N 1
ATOM 1253 C CA . SER A 1 155 ? 26.966 11.841 -16.902 1.00 59.09 155 SER A CA 1
ATOM 1254 C C . SER A 1 155 ? 27.998 12.411 -17.884 1.00 59.09 155 SER A C 1
ATOM 1256 O O . SER A 1 155 ? 27.952 13.600 -18.184 1.00 59.09 155 SER A O 1
ATOM 1258 N N . GLY A 1 156 ? 28.882 11.574 -18.440 1.00 58.34 156 GLY A N 1
ATOM 1259 C CA . GLY A 1 156 ? 29.723 11.927 -19.586 1.00 58.34 156 GLY A CA 1
ATOM 1260 C C . GLY A 1 156 ? 29.017 11.900 -20.954 1.00 58.34 156 GLY A C 1
ATOM 1261 O O . GLY A 1 156 ? 29.602 12.371 -21.921 1.00 58.34 156 GLY A O 1
ATOM 1262 N N . GLN A 1 157 ? 27.800 11.347 -21.064 1.00 55.06 157 GLN A N 1
ATOM 1263 C CA . GLN A 1 157 ? 27.115 11.068 -22.341 1.00 55.06 157 GLN A CA 1
ATOM 1264 C C . GLN A 1 157 ? 25.719 11.705 -22.474 1.00 55.06 157 GLN A C 1
ATOM 1266 O O . GLN A 1 157 ? 25.253 11.894 -23.594 1.00 55.06 157 GLN A O 1
ATOM 1271 N N . SER A 1 158 ? 25.046 12.081 -21.380 1.00 53.38 158 SER A N 1
ATOM 1272 C CA . SER A 1 158 ? 23.690 12.653 -21.458 1.00 53.38 158 SER A CA 1
ATOM 1273 C C . SER A 1 158 ? 23.327 13.481 -20.221 1.00 53.38 158 SER A C 1
ATOM 1275 O O . SER A 1 158 ? 23.378 12.984 -19.097 1.00 53.38 158 SER A O 1
ATOM 1277 N N . ALA A 1 159 ? 22.913 14.738 -20.430 1.00 54.06 159 ALA A N 1
ATOM 1278 C CA . ALA A 1 159 ? 22.437 15.683 -19.408 1.00 54.06 159 ALA A CA 1
ATOM 1279 C C . ALA A 1 159 ? 21.026 15.333 -18.884 1.00 54.06 159 ALA A C 1
ATOM 1281 O O . ALA A 1 159 ? 20.139 16.181 -18.786 1.00 54.06 159 ALA A O 1
ATOM 1282 N N . GLU A 1 160 ? 20.788 14.058 -18.599 1.00 61.25 160 GLU A N 1
ATOM 1283 C CA . GLU A 1 160 ? 19.492 13.566 -18.157 1.00 61.25 160 GLU A CA 1
ATOM 1284 C C . GLU A 1 160 ? 19.286 13.931 -16.679 1.00 61.25 160 GLU A C 1
ATOM 1286 O O . GLU A 1 160 ? 20.129 13.657 -15.827 1.00 61.25 160 GLU A O 1
ATOM 1291 N N . ARG A 1 161 ? 18.177 14.591 -16.340 1.00 60.72 161 ARG A N 1
ATOM 1292 C CA . ARG A 1 161 ? 17.838 14.888 -14.941 1.00 60.72 161 ARG A CA 1
ATOM 1293 C C . ARG A 1 161 ? 16.853 13.839 -14.447 1.00 60.72 161 ARG A C 1
ATOM 1295 O O . ARG A 1 161 ? 15.748 13.733 -14.970 1.00 60.72 161 ARG A O 1
ATOM 1302 N N . VAL A 1 162 ? 17.239 13.080 -13.423 1.00 61.56 162 VAL A N 1
ATOM 1303 C CA . VAL A 1 162 ? 16.303 12.207 -12.699 1.00 61.56 162 VAL A CA 1
ATOM 1304 C C . VAL A 1 162 ? 15.294 13.090 -11.951 1.00 61.56 162 VAL A C 1
ATOM 1306 O O . VAL A 1 162 ? 15.707 14.101 -11.369 1.00 61.56 162 VAL A O 1
ATOM 1309 N N . PRO A 1 163 ? 13.992 12.744 -11.937 1.00 60.47 163 PRO A N 1
ATOM 1310 C CA . PRO A 1 163 ? 13.005 13.458 -11.136 1.00 60.47 163 PRO A CA 1
ATOM 1311 C C . PRO A 1 163 ? 13.468 13.583 -9.681 1.00 60.47 163 PRO A C 1
ATOM 1313 O O . PRO A 1 163 ? 13.857 12.597 -9.056 1.00 60.47 163 PRO A O 1
ATOM 1316 N N . ALA A 1 164 ? 13.420 14.797 -9.123 1.00 61.56 164 ALA A N 1
ATOM 1317 C CA . ALA A 1 164 ? 13.916 15.069 -7.770 1.00 61.56 164 ALA A CA 1
ATOM 1318 C C . ALA A 1 164 ? 13.211 14.226 -6.688 1.00 61.56 164 ALA A C 1
ATOM 1320 O O . ALA A 1 164 ? 13.778 13.982 -5.623 1.00 61.56 164 ALA A O 1
ATOM 1321 N N . LYS A 1 165 ? 11.979 13.771 -6.957 1.00 70.69 165 LYS A N 1
ATOM 1322 C CA . LYS A 1 165 ? 11.200 12.878 -6.096 1.00 70.69 165 LYS A CA 1
ATOM 1323 C C . LYS A 1 165 ? 10.367 11.940 -6.966 1.00 70.69 165 LYS A C 1
ATOM 1325 O O . LYS A 1 165 ? 9.542 12.431 -7.727 1.00 70.69 165 LYS A O 1
ATOM 1330 N N . MET A 1 166 ? 10.565 10.628 -6.821 1.00 79.69 166 MET A N 1
ATOM 1331 C CA . MET A 1 166 ? 9.589 9.651 -7.319 1.00 79.69 166 MET A CA 1
ATOM 1332 C C . MET A 1 166 ? 8.407 9.617 -6.356 1.00 79.69 166 MET A C 1
ATOM 1334 O O . MET A 1 166 ? 8.647 9.509 -5.146 1.00 79.69 166 MET A O 1
ATOM 1338 N N . ARG A 1 167 ? 7.186 9.712 -6.880 1.00 83.94 167 ARG A N 1
ATOM 1339 C CA . ARG A 1 167 ? 5.945 9.655 -6.098 1.00 83.94 167 ARG A CA 1
ATOM 1340 C C . ARG A 1 167 ? 5.245 8.334 -6.360 1.00 83.94 167 ARG A C 1
ATOM 1342 O O . ARG A 1 167 ? 4.936 8.019 -7.504 1.00 83.94 167 ARG A O 1
ATOM 1349 N N . PHE A 1 168 ? 4.976 7.584 -5.302 1.00 89.62 168 PHE A N 1
ATOM 1350 C CA . PHE A 1 168 ? 4.307 6.300 -5.425 1.00 89.62 168 PHE A CA 1
ATOM 1351 C C . PHE A 1 168 ? 2.836 6.424 -5.031 1.00 89.62 168 PHE A C 1
ATOM 1353 O O . PHE A 1 168 ? 2.503 6.969 -3.984 1.00 89.62 168 PHE A O 1
ATOM 1360 N N . ALA A 1 169 ? 1.947 5.914 -5.880 1.00 88.75 169 ALA A N 1
ATOM 1361 C CA . ALA A 1 169 ? 0.501 6.021 -5.706 1.00 88.75 169 ALA A CA 1
ATOM 1362 C C . ALA A 1 169 ? -0.041 5.255 -4.484 1.00 88.75 169 ALA A C 1
ATOM 1364 O O . ALA A 1 169 ? -1.111 5.594 -3.996 1.00 88.75 169 ALA A O 1
ATOM 1365 N N . HIS A 1 170 ? 0.678 4.247 -3.981 1.00 89.25 170 HIS A N 1
ATOM 1366 C CA . HIS A 1 170 ? 0.252 3.450 -2.823 1.00 89.25 170 HIS A CA 1
ATOM 1367 C C . HIS A 1 170 ? 0.643 4.065 -1.464 1.00 89.25 170 HIS A C 1
ATOM 1369 O O . HIS A 1 170 ? 0.151 3.598 -0.442 1.00 89.25 170 HIS A O 1
ATOM 1375 N N . GLU A 1 171 ? 1.492 5.103 -1.423 1.00 90.19 171 GLU A N 1
ATOM 1376 C CA . GLU A 1 171 ? 1.913 5.750 -0.163 1.00 90.19 171 GLU A CA 1
ATOM 1377 C C . GLU A 1 171 ? 0.715 6.276 0.661 1.00 90.19 171 GLU A C 1
ATOM 1379 O O . GLU A 1 171 ? 0.625 5.932 1.840 1.00 90.19 171 GLU A O 1
ATOM 1384 N N . PRO A 1 172 ? -0.272 6.993 0.078 1.00 90.94 172 PRO A N 1
ATOM 1385 C CA . PRO A 1 172 ? -1.462 7.413 0.821 1.00 90.94 172 PRO A CA 1
ATOM 1386 C C . PRO A 1 172 ? -2.272 6.240 1.384 1.00 90.94 172 PRO A C 1
ATOM 1388 O O . PRO A 1 172 ? -2.828 6.341 2.475 1.00 90.94 172 PRO A O 1
ATOM 1391 N N . LEU A 1 173 ? -2.325 5.110 0.668 1.00 90.19 173 LEU A N 1
ATOM 1392 C CA . LEU A 1 173 ? -3.012 3.906 1.139 1.00 90.19 173 LEU A CA 1
ATOM 1393 C C . LEU A 1 173 ? -2.275 3.269 2.330 1.00 90.19 173 LEU A C 1
ATOM 1395 O O . LEU A 1 173 ? -2.908 2.743 3.241 1.00 90.19 173 LEU A O 1
ATOM 1399 N N . GLN A 1 174 ? -0.945 3.333 2.369 1.00 91.06 174 GLN A N 1
ATOM 1400 C CA . GLN A 1 174 ? -0.173 2.861 3.519 1.00 91.06 174 GLN A CA 1
ATOM 1401 C C . GLN A 1 174 ? -0.486 3.676 4.781 1.00 91.06 174 GLN A C 1
ATOM 1403 O O . GLN A 1 174 ? -0.741 3.093 5.840 1.00 91.06 174 GLN A O 1
ATOM 1408 N N . ASP A 1 175 ? -0.479 5.006 4.675 1.00 91.56 175 ASP A N 1
ATOM 1409 C CA . ASP A 1 175 ? -0.830 5.899 5.785 1.00 91.56 175 ASP A CA 1
ATOM 1410 C C . ASP A 1 175 ? -2.254 5.619 6.262 1.00 91.56 175 ASP A C 1
ATOM 1412 O O . ASP A 1 175 ? -2.503 5.425 7.455 1.00 91.56 175 ASP A O 1
ATOM 1416 N N . ARG A 1 176 ? -3.159 5.446 5.298 1.00 90.56 176 ARG A N 1
ATOM 1417 C CA . ARG A 1 176 ? -4.542 5.070 5.533 1.00 90.56 176 ARG A CA 1
ATOM 1418 C C . ARG A 1 176 ? -4.678 3.773 6.329 1.00 90.56 176 ARG A C 1
ATOM 1420 O O . ARG A 1 176 ? -5.363 3.746 7.346 1.00 90.56 176 ARG A O 1
ATOM 1427 N N . ILE A 1 177 ? -3.995 2.704 5.923 1.00 90.69 177 ILE A N 1
ATOM 1428 C CA . ILE A 1 177 ? -4.011 1.419 6.638 1.00 90.69 177 ILE A CA 1
ATOM 1429 C C . ILE A 1 177 ? -3.511 1.590 8.080 1.00 90.69 177 ILE A C 1
ATOM 1431 O O . ILE A 1 177 ? -4.095 1.022 9.005 1.00 90.69 177 ILE A O 1
ATOM 1435 N N . ASN A 1 178 ? -2.465 2.390 8.303 1.00 92.06 178 ASN A N 1
ATOM 1436 C CA . ASN A 1 178 ? -1.943 2.641 9.648 1.00 92.06 178 ASN A CA 1
ATOM 1437 C C . ASN A 1 178 ? -2.968 3.355 10.542 1.00 92.06 178 ASN A C 1
ATOM 1439 O O . ASN A 1 178 ? -3.134 2.968 11.702 1.00 92.06 178 ASN A O 1
ATOM 1443 N N . GLU A 1 179 ? -3.682 4.347 10.009 1.00 91.81 179 GLU A N 1
ATOM 1444 C CA . GLU A 1 179 ? -4.770 5.023 10.722 1.00 91.81 179 GLU A CA 1
ATOM 1445 C C . GLU A 1 179 ? -5.898 4.056 11.090 1.00 91.81 179 GLU A C 1
ATOM 1447 O O . GLU A 1 179 ? -6.341 4.034 12.240 1.00 91.81 179 GLU A O 1
ATOM 1452 N N . LEU A 1 180 ? -6.337 3.215 10.146 1.00 91.56 180 LEU A N 1
ATOM 1453 C CA . LEU A 1 180 ? -7.417 2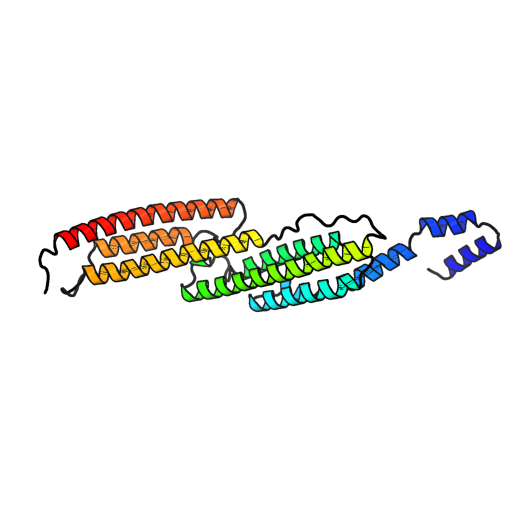.252 10.385 1.00 91.56 180 LEU A CA 1
ATOM 1454 C C . LEU A 1 180 ? -7.027 1.224 11.449 1.00 91.56 180 LEU A C 1
ATOM 1456 O O . LEU A 1 180 ? -7.849 0.858 12.289 1.00 91.56 180 LEU A O 1
ATOM 1460 N N . ARG A 1 181 ? -5.762 0.790 11.469 1.00 92.69 181 ARG A N 1
ATOM 1461 C CA . ARG A 1 181 ? -5.247 -0.099 12.519 1.00 92.69 181 ARG A CA 1
ATOM 1462 C C . ARG A 1 181 ? -5.284 0.551 13.894 1.00 92.69 181 ARG A C 1
ATOM 1464 O O . ARG A 1 181 ? -5.701 -0.097 14.851 1.00 92.69 181 ARG A O 1
ATOM 1471 N N . GLN A 1 182 ? -4.860 1.810 14.004 1.00 93.56 182 GLN A N 1
ATOM 1472 C CA . GLN A 1 182 ? -4.927 2.547 15.269 1.00 93.56 182 GLN A CA 1
ATOM 1473 C C . GLN A 1 182 ? -6.374 2.718 15.731 1.00 93.56 182 GLN A C 1
ATOM 1475 O O . GLN A 1 182 ? -6.683 2.395 16.876 1.00 93.56 182 GLN A O 1
ATOM 1480 N N . PHE A 1 183 ? -7.255 3.142 14.823 1.00 93.50 183 PHE A N 1
ATOM 1481 C CA . PHE A 1 183 ? -8.683 3.303 15.080 1.00 93.50 183 PHE A CA 1
ATOM 1482 C C . PHE A 1 183 ? -9.307 2.015 15.618 1.00 93.50 183 PHE A C 1
ATOM 1484 O O . PHE A 1 183 ? -9.948 2.003 16.667 1.00 93.50 183 PHE A O 1
ATOM 1491 N N . ARG A 1 184 ? -9.074 0.896 14.933 1.00 92.31 184 ARG A N 1
ATOM 1492 C CA . ARG A 1 184 ? -9.692 -0.369 15.309 1.00 92.31 184 ARG A CA 1
ATOM 1493 C C . ARG A 1 184 ? -9.112 -0.954 16.591 1.00 92.31 184 ARG A C 1
ATOM 1495 O O . ARG A 1 184 ? -9.851 -1.517 17.387 1.00 92.31 184 ARG A O 1
ATOM 1502 N N . LYS A 1 185 ? -7.809 -0.779 16.824 1.00 94.06 185 LYS A N 1
ATOM 1503 C CA . LYS A 1 185 ? -7.179 -1.143 18.096 1.00 94.06 185 LYS A CA 1
ATOM 1504 C C . LYS A 1 185 ? -7.796 -0.363 19.259 1.00 94.06 185 LYS A C 1
ATOM 1506 O O . LYS A 1 185 ? -8.064 -0.953 20.299 1.00 94.06 185 LYS A O 1
ATOM 1511 N N . GLN A 1 186 ? -8.036 0.937 19.086 1.00 92.38 186 GLN A N 1
ATOM 1512 C CA . GLN A 1 186 ? -8.708 1.768 20.090 1.00 92.38 1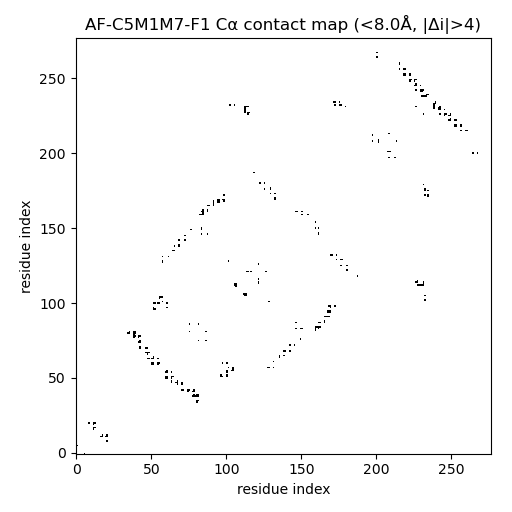86 GLN A CA 1
ATOM 1513 C C . GLN A 1 186 ? -10.155 1.314 20.322 1.00 92.38 186 GLN A C 1
ATOM 1515 O O . GLN A 1 186 ? -10.560 1.172 21.472 1.00 92.38 186 GLN A O 1
ATOM 1520 N N . HIS A 1 187 ? -10.909 1.030 19.254 1.00 92.25 187 HIS A N 1
ATOM 1521 C CA . HIS A 1 187 ? -12.273 0.503 19.354 1.00 92.25 187 HIS A CA 1
ATOM 1522 C C . HIS A 1 187 ? -12.320 -0.824 20.126 1.00 92.25 187 HIS A C 1
ATOM 1524 O O . HIS A 1 187 ? -13.086 -0.963 21.074 1.00 92.25 187 HIS A O 1
ATOM 1530 N N . GLU A 1 188 ? -11.451 -1.773 19.777 1.00 91.94 188 GLU A N 1
ATOM 1531 C CA . GLU A 1 188 ? -11.378 -3.081 20.432 1.00 91.94 188 GLU A CA 1
ATOM 1532 C C . GLU A 1 188 ? -10.987 -2.951 21.913 1.00 91.94 188 GLU A C 1
ATOM 1534 O O . GLU A 1 188 ? -11.604 -3.555 22.789 1.00 91.94 188 GLU A O 1
ATOM 1539 N N . GLN A 1 189 ? -10.007 -2.096 22.225 1.00 91.38 189 GLN A N 1
ATOM 1540 C CA . GLN A 1 189 ? -9.638 -1.791 23.608 1.00 91.38 189 GLN A CA 1
ATOM 1541 C C . GLN A 1 189 ? -10.807 -1.191 24.393 1.00 91.38 189 GLN A C 1
ATOM 1543 O O . GLN A 1 189 ? -11.009 -1.565 25.546 1.00 91.38 189 GLN A O 1
ATOM 1548 N N . PHE A 1 190 ? -11.587 -0.302 23.776 1.00 89.00 190 PHE A N 1
ATOM 1549 C CA . PHE A 1 190 ? -12.761 0.309 24.392 1.00 89.00 190 PHE A CA 1
ATOM 1550 C C . PHE A 1 190 ? -13.881 -0.707 24.658 1.00 89.00 190 PHE A C 1
ATOM 1552 O O . PHE A 1 190 ? -14.467 -0.717 25.739 1.00 89.00 190 PHE A O 1
ATOM 1559 N N . VAL A 1 191 ? -14.152 -1.617 23.720 1.00 88.31 191 VAL A N 1
ATOM 1560 C CA . VAL A 1 191 ? -15.129 -2.702 23.922 1.00 88.31 191 VAL A CA 1
ATOM 1561 C C . VAL A 1 191 ? -14.677 -3.639 25.051 1.00 88.31 191 VAL A C 1
ATOM 1563 O O . VAL A 1 191 ? -15.472 -3.991 25.923 1.00 88.31 191 VAL A O 1
ATOM 1566 N N . GLN A 1 192 ? -13.386 -3.978 25.111 1.00 88.12 192 GLN A N 1
ATOM 1567 C CA . GLN A 1 192 ? -12.833 -4.820 26.175 1.00 88.12 192 GLN A CA 1
ATOM 1568 C C . GLN A 1 192 ? -12.855 -4.148 27.554 1.00 88.12 192 GLN A C 1
ATOM 1570 O O . GLN A 1 192 ? -13.094 -4.821 28.561 1.00 88.12 192 GLN A O 1
ATOM 1575 N N . THR A 1 193 ? -12.577 -2.842 27.643 1.00 87.00 193 THR A N 1
ATOM 1576 C CA . THR A 1 193 ? -12.699 -2.109 28.913 1.00 87.00 193 THR A CA 1
ATOM 1577 C C . THR A 1 193 ? -14.155 -1.998 29.332 1.00 87.00 193 THR A C 1
ATOM 1579 O O . THR A 1 193 ? -14.443 -2.182 30.513 1.00 87.00 193 THR A O 1
ATOM 1582 N N . LEU A 1 194 ? -15.075 -1.793 28.389 1.00 84.00 194 LEU A N 1
ATOM 1583 C CA . LEU A 1 194 ? -16.507 -1.786 28.656 1.00 84.00 194 LEU A CA 1
ATOM 1584 C C . LEU A 1 194 ? -16.999 -3.097 29.259 1.00 84.00 194 LEU A C 1
ATOM 1586 O O . LEU A 1 194 ? -17.645 -3.078 30.306 1.00 84.00 194 LEU A O 1
ATOM 1590 N N . ASP A 1 195 ? -16.665 -4.232 28.647 1.00 82.12 195 ASP A N 1
ATOM 1591 C CA . ASP A 1 195 ? -17.082 -5.536 29.163 1.00 82.12 195 ASP A CA 1
ATOM 1592 C C . ASP A 1 195 ? -16.514 -5.780 30.577 1.00 82.12 195 ASP A C 1
ATOM 1594 O O . ASP A 1 195 ? -17.239 -6.234 31.463 1.00 82.12 195 ASP A O 1
ATOM 1598 N N . LYS A 1 196 ? -15.262 -5.381 30.854 1.00 80.75 196 LYS A N 1
ATOM 1599 C CA . LYS A 1 196 ? -14.678 -5.449 32.210 1.00 80.75 196 LYS A CA 1
ATOM 1600 C C . LYS A 1 196 ? -15.411 -4.553 33.211 1.00 80.75 196 LYS A C 1
ATOM 1602 O O . LYS A 1 196 ? -15.705 -4.992 34.320 1.00 80.75 196 LYS A O 1
ATOM 1607 N N . VAL A 1 197 ? -15.712 -3.311 32.834 1.00 77.81 197 VAL A N 1
ATOM 1608 C CA . VAL A 1 197 ? -16.420 -2.345 33.689 1.00 77.81 197 VAL A CA 1
ATOM 1609 C C . VAL A 1 197 ? -17.817 -2.849 34.032 1.00 77.81 197 VAL A C 1
ATOM 1611 O O . VAL A 1 197 ? -18.211 -2.812 35.195 1.00 77.81 197 VAL A O 1
ATOM 1614 N N . PHE A 1 198 ? -18.559 -3.366 33.054 1.00 71.62 198 PHE A N 1
ATOM 1615 C CA . PHE A 1 198 ? -19.911 -3.867 33.293 1.00 71.62 198 PHE A CA 1
ATOM 1616 C C . PHE A 1 198 ? -19.937 -5.155 34.119 1.00 71.62 198 PHE A C 1
ATOM 1618 O O . PHE A 1 198 ? -20.869 -5.341 34.905 1.00 71.62 198 PHE A O 1
ATOM 1625 N N . VAL A 1 199 ? -18.909 -6.005 34.009 1.00 69.25 199 VAL A N 1
ATOM 1626 C CA . VAL A 1 199 ? -18.725 -7.158 34.906 1.00 69.25 199 VAL A CA 1
ATOM 1627 C C . VAL A 1 199 ? -18.474 -6.703 36.346 1.00 69.25 199 VAL A C 1
ATOM 1629 O O . VAL A 1 199 ? -19.084 -7.247 37.263 1.00 69.25 199 VAL A O 1
ATOM 1632 N N . VAL A 1 200 ? -17.633 -5.684 36.561 1.00 63.66 200 VAL A N 1
ATOM 1633 C CA . VAL A 1 200 ? -17.354 -5.139 37.904 1.00 63.66 200 VAL A CA 1
ATOM 1634 C C . VAL A 1 200 ? -18.595 -4.481 38.513 1.00 63.66 200 VAL A C 1
ATOM 1636 O O . VAL A 1 200 ? -18.919 -4.745 39.669 1.00 63.66 200 VAL A O 1
ATOM 1639 N N . VAL A 1 201 ? -19.323 -3.675 37.734 1.00 58.44 201 VAL A N 1
ATOM 1640 C CA . VAL A 1 201 ? -20.555 -3.002 38.184 1.00 58.44 201 VAL A CA 1
ATOM 1641 C C . VAL A 1 201 ? -21.681 -4.003 38.489 1.00 58.44 201 VAL A C 1
ATOM 1643 O O . VAL A 1 201 ? -22.489 -3.749 39.375 1.00 58.44 201 VAL A O 1
ATOM 1646 N N . SER A 1 202 ? -21.723 -5.157 37.813 1.00 56.94 202 SER A N 1
ATOM 1647 C CA . SER A 1 202 ? -22.734 -6.205 38.057 1.00 56.94 202 SER A CA 1
ATOM 1648 C C . SER A 1 202 ? -22.378 -7.183 39.195 1.00 56.94 202 SER A C 1
ATOM 1650 O O . SER A 1 202 ? -23.060 -8.190 39.375 1.00 56.94 202 SER A O 1
ATOM 1652 N N . GLY A 1 203 ? -21.303 -6.960 39.958 1.00 50.59 203 GLY A N 1
ATOM 1653 C CA . GLY A 1 203 ? -20.793 -7.935 40.927 1.00 50.59 203 GLY A CA 1
ATOM 1654 C C . GLY A 1 203 ? -21.732 -8.278 42.104 1.00 50.59 203 GLY A C 1
ATOM 1655 O O . GLY A 1 203 ? -21.918 -7.458 42.997 1.00 50.59 203 GLY A O 1
ATOM 1656 N N . LYS A 1 204 ? -22.150 -9.559 42.148 1.00 46.00 204 LYS A N 1
ATOM 1657 C CA . LYS A 1 204 ? -22.756 -10.403 43.220 1.00 46.00 204 LYS A CA 1
ATOM 1658 C C . LYS A 1 204 ? -24.260 -10.702 43.245 1.00 46.00 204 LYS A C 1
ATOM 1660 O O . LYS A 1 204 ? -24.580 -11.759 43.782 1.00 46.00 204 LYS A O 1
ATOM 1665 N N . ASP A 1 205 ? -25.134 -9.942 42.596 1.00 41.25 205 ASP A N 1
ATOM 1666 C CA . ASP A 1 205 ? -26.536 -10.364 42.435 1.00 41.25 205 ASP A CA 1
ATOM 1667 C C . ASP A 1 205 ? -26.755 -10.875 41.011 1.00 41.25 205 ASP A C 1
ATOM 1669 O O . ASP A 1 205 ? -26.886 -10.121 40.047 1.00 41.25 205 ASP A O 1
ATOM 1673 N N . GLY A 1 206 ? -26.707 -12.200 40.868 1.00 43.84 206 GLY A N 1
ATOM 1674 C CA . GLY A 1 206 ? -26.914 -12.865 39.591 1.00 43.84 206 GLY A CA 1
ATOM 1675 C C . GLY A 1 206 ? -28.267 -12.498 38.980 1.00 43.84 206 GLY A C 1
ATOM 1676 O O . GLY A 1 206 ? -29.307 -12.735 39.585 1.00 43.84 206 GLY A O 1
ATOM 1677 N N . GLY A 1 207 ? -28.247 -11.989 37.746 1.00 45.28 207 GLY A N 1
ATOM 1678 C CA . GLY A 1 207 ? -29.385 -12.149 36.839 1.00 45.28 207 GLY A CA 1
ATOM 1679 C C . GLY A 1 207 ? -29.624 -11.043 35.819 1.00 45.28 207 GLY A C 1
ATOM 1680 O O . GLY A 1 207 ? -30.099 -11.347 34.730 1.00 45.28 207 GLY A O 1
ATOM 1681 N N . THR A 1 208 ? -29.294 -9.782 36.099 1.00 48.81 208 THR A N 1
ATOM 1682 C CA . THR A 1 208 ? -29.711 -8.683 35.209 1.00 48.81 208 THR A CA 1
ATOM 1683 C C . THR A 1 208 ? -28.569 -7.736 34.886 1.00 48.81 208 THR A C 1
ATOM 1685 O O . THR A 1 208 ? -28.188 -6.903 35.705 1.00 48.81 208 THR A O 1
ATOM 1688 N N . VAL A 1 209 ? -28.062 -7.827 33.652 1.00 56.50 209 VAL A N 1
ATOM 1689 C CA . VAL A 1 209 ? -27.299 -6.738 33.029 1.00 56.50 209 VAL A CA 1
ATOM 1690 C C . VAL A 1 209 ? -28.162 -5.480 33.135 1.00 56.50 209 VAL A C 1
ATOM 1692 O O . VAL A 1 209 ? -29.298 -5.474 32.660 1.00 56.50 209 VAL A O 1
ATOM 1695 N N . SER A 1 210 ? -27.661 -4.442 33.810 1.00 67.19 210 SER A N 1
ATOM 1696 C CA . SER A 1 210 ? -28.391 -3.179 33.955 1.00 67.19 210 SER A CA 1
ATOM 1697 C C . SER A 1 210 ? -28.825 -2.668 32.578 1.00 67.19 210 SER A C 1
ATOM 1699 O O . SER A 1 210 ? -28.017 -2.641 31.648 1.00 67.19 210 SER A O 1
ATOM 1701 N N . ALA A 1 211 ? -30.077 -2.220 32.440 1.00 69.56 211 ALA A N 1
ATOM 1702 C CA . ALA A 1 211 ? -30.590 -1.653 31.189 1.00 69.56 211 ALA A CA 1
ATOM 1703 C C . ALA A 1 211 ? -29.698 -0.514 30.653 1.00 69.56 211 ALA A C 1
ATOM 1705 O O . ALA A 1 211 ? -29.573 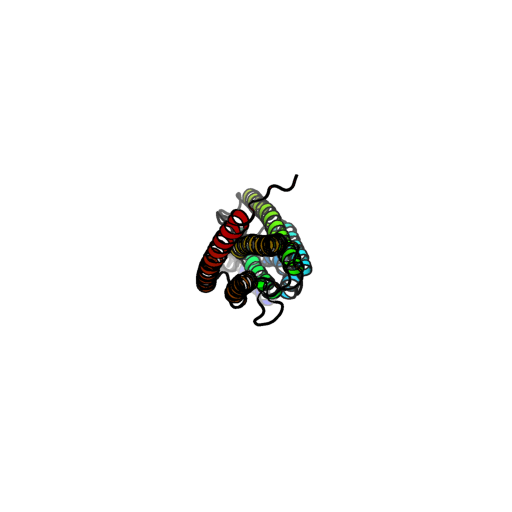-0.339 29.441 1.00 69.56 211 ALA A O 1
ATOM 1706 N N . ALA A 1 212 ? -29.014 0.210 31.549 1.00 69.31 212 ALA A N 1
ATOM 1707 C CA . ALA A 1 212 ? -28.029 1.227 31.194 1.00 69.31 212 ALA A CA 1
ATOM 1708 C C . ALA A 1 212 ? -26.778 0.634 30.517 1.00 69.31 212 ALA A C 1
ATOM 1710 O O . ALA A 1 212 ? -26.284 1.201 29.548 1.00 69.31 212 ALA A O 1
ATOM 1711 N N . ALA A 1 213 ? -26.295 -0.528 30.968 1.00 71.88 213 ALA A N 1
ATOM 1712 C CA . ALA A 1 213 ? -25.160 -1.222 30.356 1.00 71.88 213 ALA A CA 1
ATOM 1713 C C . ALA A 1 213 ? -25.495 -1.735 28.948 1.00 71.88 213 ALA A C 1
ATOM 1715 O O . ALA A 1 213 ? -24.711 -1.561 28.013 1.00 71.88 213 ALA A O 1
ATOM 1716 N N . THR A 1 214 ? -26.692 -2.301 28.771 1.00 76.88 214 THR A N 1
ATOM 1717 C CA . THR A 1 214 ? -27.189 -2.724 27.455 1.00 76.88 214 THR A CA 1
ATOM 1718 C C . THR A 1 214 ? -27.377 -1.531 26.516 1.00 76.88 214 THR A C 1
ATOM 1720 O O . THR A 1 214 ? -26.987 -1.609 25.354 1.00 76.88 214 THR A O 1
ATOM 1723 N N . ALA A 1 215 ? -27.907 -0.405 27.008 1.00 78.88 215 ALA A N 1
ATOM 1724 C CA . ALA A 1 215 ? -28.053 0.815 26.217 1.00 78.88 215 ALA A CA 1
ATOM 1725 C C . ALA A 1 215 ? -26.695 1.354 25.740 1.00 78.88 215 ALA A C 1
ATOM 1727 O O . ALA A 1 215 ? -26.542 1.633 24.552 1.00 78.88 215 ALA A O 1
ATOM 1728 N N . THR A 1 216 ? -25.690 1.422 26.620 1.00 81.75 216 THR A N 1
ATOM 1729 C CA . THR A 1 216 ? -24.332 1.836 26.238 1.00 81.75 216 THR A CA 1
ATOM 1730 C C . THR A 1 216 ? -23.727 0.877 25.212 1.00 81.75 216 THR A C 1
ATOM 1732 O O . THR A 1 216 ? -23.225 1.325 24.182 1.00 81.75 216 THR A O 1
ATOM 1735 N N . LYS A 1 217 ? -23.833 -0.443 25.414 1.00 83.06 217 LYS A N 1
ATOM 1736 C CA . LYS A 1 217 ? -23.330 -1.430 24.443 1.00 83.06 217 LYS A CA 1
ATOM 1737 C C . LYS A 1 217 ? -23.991 -1.267 23.070 1.00 83.06 217 LYS A C 1
ATOM 1739 O O . LYS A 1 217 ? -23.294 -1.230 22.060 1.00 83.06 217 LYS A O 1
ATOM 1744 N N . ASN A 1 218 ? -25.305 -1.053 23.034 1.00 85.12 218 ASN A N 1
ATOM 1745 C CA . ASN A 1 218 ? -26.040 -0.797 21.795 1.00 85.12 218 ASN A CA 1
ATOM 1746 C C . ASN A 1 218 ? -25.608 0.514 21.117 1.00 85.12 218 ASN A C 1
ATOM 1748 O O . ASN A 1 218 ? -25.517 0.551 19.894 1.00 85.12 218 ASN A O 1
ATOM 1752 N N . THR A 1 219 ? -25.301 1.577 21.874 1.00 86.12 219 THR A N 1
ATOM 1753 C CA . THR A 1 219 ? -24.778 2.824 21.280 1.00 86.12 219 THR A CA 1
ATOM 1754 C C . THR A 1 219 ? -23.407 2.642 20.634 1.00 86.12 219 THR A C 1
ATOM 1756 O O . THR A 1 219 ? -23.159 3.224 19.584 1.00 86.12 219 THR A O 1
ATOM 1759 N N . VAL A 1 220 ? -22.541 1.804 21.213 1.00 88.44 220 VAL A N 1
ATOM 1760 C CA . VAL A 1 220 ? -21.206 1.510 20.667 1.00 88.44 220 VAL A CA 1
ATOM 1761 C C . VAL A 1 220 ? -21.300 0.667 19.399 1.00 88.44 220 VAL A C 1
ATOM 1763 O O . VAL A 1 220 ? -20.608 0.957 18.427 1.00 88.44 220 VAL A O 1
ATOM 1766 N N . VAL A 1 221 ? -22.199 -0.322 19.377 1.00 88.12 221 VAL A N 1
ATOM 1767 C CA . VAL A 1 221 ? -22.504 -1.099 18.165 1.00 88.12 221 VAL A CA 1
ATOM 1768 C C . VAL A 1 221 ? -23.043 -0.179 17.067 1.00 88.12 221 VAL A C 1
ATOM 1770 O O . VAL A 1 221 ? -22.489 -0.147 15.975 1.00 88.12 221 VAL A O 1
ATOM 1773 N N . ALA A 1 222 ? -24.030 0.664 17.385 1.00 88.00 222 ALA A N 1
ATOM 1774 C CA . ALA A 1 222 ? -24.595 1.616 16.428 1.00 88.00 222 ALA A CA 1
ATOM 1775 C C . ALA A 1 222 ? -23.568 2.645 15.918 1.00 88.00 222 ALA A C 1
ATOM 1777 O O . ALA A 1 222 ? -23.669 3.099 14.778 1.00 88.00 222 ALA A O 1
ATOM 1778 N N . ALA A 1 223 ? -22.582 3.019 16.742 1.00 89.44 223 ALA A N 1
ATOM 1779 C CA . ALA A 1 223 ? -21.467 3.863 16.319 1.00 89.44 223 ALA A CA 1
ATOM 1780 C C . ALA A 1 223 ? -20.562 3.132 15.322 1.00 89.44 223 ALA A C 1
ATOM 1782 O O . ALA A 1 223 ? -20.183 3.705 14.301 1.00 89.44 223 ALA A O 1
ATOM 1783 N N . TYR A 1 224 ? -20.240 1.863 15.588 1.00 89.19 224 TYR A N 1
ATOM 1784 C CA . TYR A 1 224 ? -19.416 1.054 14.693 1.00 89.19 224 TYR A CA 1
ATOM 1785 C C . TYR A 1 224 ? -20.115 0.774 13.356 1.00 89.19 224 TYR A C 1
ATOM 1787 O O . TYR A 1 224 ? -19.478 0.859 12.307 1.00 89.19 224 TYR A O 1
ATOM 1795 N N . ASP A 1 225 ? -21.436 0.576 13.359 1.00 88.12 225 ASP A N 1
ATOM 1796 C CA . ASP A 1 225 ? -22.235 0.374 12.143 1.00 88.12 225 ASP A CA 1
ATOM 1797 C C . ASP A 1 225 ? -22.095 1.528 11.133 1.00 88.12 225 ASP A C 1
ATOM 1799 O O . ASP A 1 225 ? -22.134 1.304 9.923 1.00 88.12 225 ASP A O 1
ATOM 1803 N N . LYS A 1 226 ? -21.868 2.766 11.599 1.00 86.88 226 LYS A N 1
ATOM 1804 C CA . LYS A 1 226 ? -21.608 3.923 10.719 1.00 86.88 226 LYS A CA 1
ATOM 1805 C C . LYS A 1 226 ? -20.295 3.803 9.954 1.00 86.88 226 LYS A C 1
ATOM 1807 O O . LYS A 1 226 ? -20.202 4.262 8.820 1.00 86.88 226 LYS A O 1
ATOM 1812 N N . VAL A 1 227 ? -19.304 3.158 10.559 1.00 87.81 227 VAL A N 1
ATOM 1813 C CA . VAL A 1 227 ? -17.989 2.918 9.963 1.00 87.81 227 VAL A CA 1
ATOM 1814 C C . VAL A 1 227 ? -18.020 1.725 9.002 1.00 87.81 227 VAL A C 1
ATOM 1816 O O . VAL A 1 227 ? -17.302 1.730 8.006 1.00 87.81 227 VAL A O 1
ATOM 1819 N N . LEU A 1 228 ? -18.885 0.734 9.240 1.00 85.31 228 LEU A N 1
ATOM 1820 C CA . LEU A 1 228 ? -18.984 -0.475 8.409 1.00 85.31 228 LEU A CA 1
ATOM 1821 C C . LEU A 1 228 ? -19.462 -0.221 6.971 1.00 85.31 228 LEU A C 1
ATOM 1823 O O . LEU A 1 228 ? -19.107 -0.989 6.074 1.00 85.31 228 LEU A O 1
ATOM 1827 N N . VAL A 1 229 ? -20.276 0.817 6.761 1.00 83.50 229 VAL A N 1
ATOM 1828 C CA . VAL A 1 229 ? -20.916 1.141 5.468 1.00 83.50 229 VAL A CA 1
ATOM 1829 C C . VAL A 1 229 ? -19.988 1.935 4.541 1.00 83.50 229 VAL A C 1
ATOM 1831 O O . VAL A 1 229 ? -20.210 1.993 3.334 1.00 83.50 229 VAL A O 1
ATOM 1834 N N . VAL A 1 230 ? -18.949 2.557 5.092 1.00 85.00 230 VAL A N 1
ATOM 1835 C CA . VAL A 1 230 ? -18.065 3.464 4.357 1.00 85.00 230 VAL A CA 1
ATOM 1836 C C . VAL A 1 230 ? -16.895 2.683 3.782 1.00 85.00 230 VAL A C 1
ATOM 1838 O O . VAL A 1 230 ? -16.263 1.892 4.482 1.00 85.00 230 VAL A O 1
ATOM 1841 N N . ASP A 1 231 ? -16.570 2.938 2.516 1.00 82.94 231 ASP A N 1
ATOM 1842 C CA . ASP A 1 231 ? -15.336 2.429 1.935 1.00 82.94 231 ASP A CA 1
ATOM 1843 C C . ASP A 1 231 ? -14.136 3.144 2.567 1.00 82.94 231 ASP A C 1
ATOM 1845 O O . ASP A 1 231 ? -13.798 4.283 2.249 1.00 82.94 231 ASP A O 1
ATOM 1849 N N . VAL A 1 232 ? -13.514 2.467 3.528 1.00 82.69 232 VAL A N 1
ATOM 1850 C CA . VAL A 1 232 ? -12.381 3.004 4.275 1.00 82.69 232 VAL A CA 1
ATOM 1851 C C . VAL A 1 232 ? -11.070 2.950 3.492 1.00 82.69 232 VAL A C 1
ATOM 1853 O O . VAL A 1 232 ? -10.115 3.604 3.909 1.00 82.69 232 VAL A O 1
ATOM 1856 N N . VAL A 1 233 ? -11.001 2.181 2.406 1.00 83.31 233 VAL A N 1
ATOM 1857 C CA . VAL A 1 233 ? -9.774 1.933 1.634 1.00 83.31 233 VAL A CA 1
ATOM 1858 C C . VAL A 1 233 ? -9.630 2.950 0.494 1.00 83.31 233 VAL A C 1
ATOM 1860 O O . VAL A 1 233 ? -8.517 3.225 0.041 1.00 83.31 233 VAL A O 1
ATOM 1863 N N . ASP A 1 234 ? -10.731 3.589 0.095 1.00 83.31 234 ASP A N 1
ATOM 1864 C CA . ASP A 1 234 ? -10.739 4.657 -0.899 1.00 83.31 234 ASP A CA 1
ATOM 1865 C C . ASP A 1 234 ? -9.923 5.888 -0.446 1.00 83.31 234 ASP A C 1
ATOM 1867 O O . ASP A 1 234 ? -10.269 6.607 0.494 1.00 83.31 234 ASP A O 1
ATOM 1871 N N . THR A 1 235 ? -8.819 6.141 -1.155 1.00 84.62 235 THR A N 1
ATOM 1872 C CA . THR A 1 235 ? -7.903 7.277 -0.933 1.00 84.62 235 THR A CA 1
ATOM 1873 C C . THR A 1 235 ? -8.192 8.475 -1.839 1.00 84.62 235 THR A C 1
ATOM 1875 O O . THR A 1 235 ? -7.448 9.459 -1.834 1.00 84.62 235 THR A O 1
ATOM 1878 N N . THR A 1 236 ? -9.267 8.431 -2.629 1.00 86.38 236 THR A N 1
ATOM 1879 C CA . THR A 1 236 ? -9.729 9.591 -3.397 1.00 86.38 236 THR A CA 1
ATOM 1880 C C . THR A 1 236 ? -10.206 10.708 -2.458 1.00 86.38 236 THR A C 1
ATOM 1882 O O . THR A 1 236 ? -10.581 10.450 -1.312 1.00 86.38 236 THR A O 1
ATOM 1885 N N . PRO A 1 237 ? -10.249 11.977 -2.907 1.00 86.44 237 PRO A N 1
ATOM 1886 C CA . PRO A 1 237 ? -10.769 13.071 -2.080 1.00 86.44 237 PRO A CA 1
ATOM 1887 C C . PRO A 1 237 ? -12.207 12.827 -1.591 1.00 86.44 237 PRO A C 1
ATOM 1889 O O . PRO A 1 237 ? -12.573 13.271 -0.504 1.00 86.44 237 PRO A O 1
ATOM 1892 N N . THR A 1 238 ? -13.024 12.109 -2.366 1.00 87.31 238 THR A N 1
ATOM 1893 C CA . THR A 1 238 ? -14.372 11.690 -1.964 1.00 87.31 238 THR A CA 1
ATOM 1894 C C . THR A 1 238 ? -14.338 10.662 -0.836 1.00 87.31 238 THR A C 1
ATOM 1896 O O . THR A 1 238 ? -15.050 10.850 0.151 1.00 87.31 238 THR A O 1
ATOM 1899 N N . GLY A 1 239 ? -13.478 9.643 -0.934 1.00 85.69 239 GLY A N 1
ATOM 1900 C CA . GLY A 1 239 ? -13.287 8.630 0.108 1.00 85.69 239 GLY A CA 1
ATOM 1901 C C . GLY A 1 239 ? -12.737 9.210 1.412 1.00 85.69 239 GLY A C 1
ATOM 1902 O O . GLY A 1 239 ? -13.265 8.929 2.487 1.00 85.69 239 GLY A O 1
ATOM 1903 N N . ILE A 1 240 ? -11.761 10.120 1.325 1.00 88.81 240 ILE A N 1
ATOM 1904 C CA . ILE A 1 240 ? -11.196 10.823 2.490 1.00 88.81 240 ILE A CA 1
ATOM 1905 C C . ILE A 1 240 ? -12.288 11.596 3.239 1.00 88.81 240 ILE A C 1
ATOM 1907 O O . ILE A 1 240 ? -12.423 11.460 4.453 1.00 88.81 240 ILE A O 1
ATOM 1911 N N . ASN A 1 241 ? -13.113 12.367 2.524 1.00 90.75 241 ASN A N 1
ATOM 1912 C CA . ASN A 1 241 ? -14.205 13.123 3.141 1.00 90.75 241 ASN A CA 1
ATOM 1913 C C . ASN A 1 241 ? -15.276 12.207 3.751 1.00 90.75 241 ASN A C 1
ATOM 1915 O O . ASN A 1 241 ? -15.790 12.495 4.834 1.00 90.75 241 ASN A O 1
ATOM 1919 N N . ALA A 1 242 ? -15.617 11.108 3.069 1.00 89.81 242 ALA A N 1
ATOM 1920 C CA . ALA A 1 242 ? -16.571 10.125 3.575 1.00 89.81 242 ALA A CA 1
ATOM 1921 C C . ALA A 1 242 ? -16.068 9.475 4.870 1.00 89.81 242 ALA A C 1
ATOM 1923 O O . ALA A 1 242 ? -16.826 9.345 5.833 1.00 89.81 242 ALA A O 1
ATOM 1924 N N . TRP A 1 243 ? -14.780 9.136 4.927 1.00 91.19 243 TRP A N 1
ATOM 1925 C CA . TRP A 1 243 ? -14.166 8.620 6.138 1.00 91.19 243 TRP A CA 1
ATOM 1926 C C . TRP A 1 243 ? -14.135 9.629 7.277 1.00 91.19 243 TRP A C 1
ATOM 1928 O O . TRP A 1 243 ? -14.513 9.279 8.391 1.00 91.19 243 TRP A O 1
ATOM 1938 N N . GLU A 1 244 ? -13.668 10.853 7.031 1.00 91.25 244 GLU A N 1
ATOM 1939 C CA . GLU A 1 244 ? -13.563 11.862 8.088 1.00 91.25 244 GLU A CA 1
ATOM 1940 C C . GLU A 1 244 ? -14.931 12.140 8.710 1.00 91.25 244 GLU A C 1
ATOM 1942 O O . GLU A 1 244 ? -15.063 12.196 9.933 1.00 91.25 244 GLU A O 1
ATOM 1947 N N . ARG A 1 245 ? -15.979 12.190 7.883 1.00 92.12 245 ARG A N 1
ATOM 1948 C CA . ARG A 1 245 ? -17.358 12.277 8.362 1.00 92.12 245 ARG A CA 1
ATOM 1949 C C . ARG A 1 245 ? -17.748 11.076 9.226 1.00 92.12 245 ARG A C 1
ATOM 1951 O O . ARG A 1 245 ? -18.285 11.262 10.312 1.00 92.12 245 ARG A O 1
ATOM 1958 N N . ALA A 1 246 ? -17.469 9.856 8.773 1.00 91.00 246 ALA A N 1
ATOM 1959 C CA . ALA A 1 246 ? -17.782 8.644 9.531 1.00 91.00 246 ALA A CA 1
ATOM 1960 C C . ALA A 1 246 ? -17.038 8.591 10.873 1.00 91.00 246 ALA A C 1
ATOM 1962 O O . ALA A 1 246 ? -17.598 8.180 11.886 1.00 91.00 246 ALA A O 1
ATOM 1963 N N . LYS A 1 247 ? -15.786 9.056 10.891 1.00 91.69 247 LYS A N 1
ATOM 1964 C CA . LYS A 1 247 ? -14.946 9.151 12.084 1.00 91.69 247 LYS A CA 1
ATOM 1965 C C . LYS A 1 247 ? -15.495 10.175 13.078 1.00 91.69 247 LYS A C 1
ATOM 1967 O O . LYS A 1 247 ? -15.486 9.902 14.275 1.00 91.69 247 LYS A O 1
ATOM 1972 N N . GLN A 1 248 ? -15.998 11.313 12.595 1.00 93.06 248 GLN A N 1
ATOM 1973 C CA . GLN A 1 248 ? -16.679 12.319 13.420 1.00 93.06 248 GLN A CA 1
ATOM 1974 C C . GLN A 1 248 ? -17.986 11.774 14.007 1.00 93.06 248 GLN A C 1
ATOM 1976 O O . GLN A 1 248 ? -18.169 11.820 15.219 1.00 93.06 248 GLN A O 1
ATOM 1981 N N . GLU A 1 249 ? -18.847 11.172 13.180 1.00 91.62 249 GLU A N 1
ATOM 1982 C CA . GLU A 1 249 ? -20.108 10.569 13.639 1.00 91.62 249 GLU A CA 1
ATOM 1983 C C . GLU A 1 249 ? -19.861 9.451 14.673 1.00 91.62 249 GLU A C 1
ATOM 1985 O O . GLU A 1 249 ? -20.560 9.367 15.686 1.00 91.62 249 GLU A O 1
ATOM 1990 N N . TYR A 1 250 ? -18.832 8.622 14.460 1.00 93.81 250 TYR A N 1
ATOM 1991 C CA . TYR A 1 250 ? -18.381 7.627 15.435 1.00 93.81 250 TYR A CA 1
ATOM 1992 C C . TYR A 1 250 ? -17.904 8.287 16.736 1.00 93.81 250 TYR A C 1
ATOM 1994 O O . TYR A 1 250 ? -18.329 7.882 17.817 1.00 93.81 250 TYR A O 1
ATOM 2002 N N . ALA A 1 251 ? -17.049 9.310 16.648 1.00 92.38 251 ALA A N 1
ATOM 2003 C CA . ALA A 1 251 ? -16.505 9.997 17.816 1.00 92.38 251 ALA A CA 1
ATOM 2004 C C . ALA A 1 251 ? -17.609 10.640 18.668 1.00 92.38 251 ALA A C 1
ATOM 2006 O O . ALA A 1 251 ? -17.596 10.489 19.886 1.00 92.38 251 ALA A O 1
ATOM 2007 N N . ASP A 1 252 ? -18.603 11.280 18.052 1.00 92.31 252 ASP A N 1
ATOM 2008 C CA . ASP A 1 252 ? -19.725 11.898 18.767 1.00 92.31 252 ASP A CA 1
ATOM 2009 C C . ASP A 1 252 ? -20.556 10.866 19.547 1.00 92.31 252 ASP A C 1
ATOM 2011 O O . ASP A 1 252 ? -20.933 11.091 20.704 1.00 92.31 252 ASP A O 1
ATOM 2015 N N . LEU A 1 253 ? -20.813 9.702 18.942 1.00 89.88 253 LEU A N 1
ATOM 2016 C CA . LEU A 1 253 ? -21.548 8.614 19.588 1.00 89.88 253 LEU A CA 1
ATOM 2017 C C . LEU A 1 253 ? -20.739 7.951 20.710 1.00 89.88 253 LEU A C 1
ATOM 2019 O O . LEU A 1 253 ? -21.305 7.649 21.763 1.00 89.88 253 LEU A O 1
ATOM 2023 N N . ILE A 1 254 ? -19.428 7.774 20.525 1.00 90.88 254 ILE A N 1
ATOM 2024 C CA . ILE A 1 254 ? -18.541 7.259 21.575 1.00 90.88 254 ILE A CA 1
ATOM 2025 C C . ILE A 1 254 ? -18.425 8.250 22.733 1.00 90.88 254 ILE A C 1
ATOM 2027 O O . ILE A 1 254 ? -18.596 7.838 23.874 1.00 90.88 254 ILE A O 1
ATOM 2031 N N . ASN A 1 255 ? -18.260 9.548 22.477 1.00 90.62 255 ASN A N 1
ATOM 2032 C CA . ASN A 1 255 ? -18.221 10.579 23.522 1.00 90.62 255 ASN A CA 1
ATOM 2033 C C . ASN A 1 255 ? -19.511 10.586 24.363 1.00 90.62 255 ASN A C 1
ATOM 2035 O O . ASN A 1 255 ? -19.490 10.758 25.588 1.00 90.62 255 ASN A O 1
ATOM 2039 N N . ARG A 1 256 ? -20.663 10.358 23.716 1.00 87.81 256 ARG A N 1
ATOM 2040 C CA . ARG A 1 256 ? -21.946 10.185 24.409 1.00 87.81 256 ARG A CA 1
ATOM 2041 C C . ARG A 1 256 ? -21.966 8.911 25.255 1.00 87.81 256 ARG A C 1
ATOM 2043 O O . ARG A 1 256 ? -22.429 8.963 26.395 1.00 87.81 256 ARG A O 1
ATOM 2050 N N . ALA A 1 257 ? -21.475 7.791 24.727 1.00 87.19 257 ALA A N 1
ATOM 2051 C CA . ALA A 1 257 ? -21.366 6.537 25.469 1.00 87.19 257 ALA A CA 1
ATOM 2052 C C . ALA A 1 257 ? -20.433 6.684 26.686 1.00 87.19 257 ALA A C 1
ATOM 2054 O O . ALA A 1 257 ? -20.809 6.293 27.788 1.00 87.19 257 ALA A O 1
ATOM 2055 N N . GLU A 1 258 ? -19.273 7.323 26.523 1.00 87.56 258 GLU A N 1
ATOM 2056 C CA . GLU A 1 258 ? -18.318 7.651 27.591 1.00 87.56 258 GLU A CA 1
ATOM 2057 C C . GLU A 1 258 ? -18.950 8.497 28.691 1.00 87.56 258 GLU A C 1
ATOM 2059 O O . GLU A 1 258 ? -18.837 8.162 29.869 1.00 87.56 258 GLU A O 1
ATOM 2064 N N . SER A 1 259 ? -19.697 9.537 28.323 1.00 87.44 259 SER A N 1
ATOM 2065 C CA . SER A 1 259 ? -20.403 10.383 29.290 1.00 87.44 259 SER A CA 1
ATOM 2066 C C . SER A 1 259 ? -21.406 9.583 30.135 1.00 87.44 259 SER A C 1
ATOM 2068 O O . SER A 1 259 ? -21.500 9.786 31.347 1.00 87.44 259 SER A O 1
ATOM 2070 N N . LEU A 1 260 ? -22.123 8.633 29.519 1.00 81.62 260 LEU A N 1
ATOM 2071 C CA . LEU A 1 260 ? -23.041 7.732 30.226 1.00 81.62 260 LEU A CA 1
ATOM 2072 C C . LEU A 1 260 ? -22.294 6.751 31.139 1.00 81.62 260 LEU A C 1
ATOM 2074 O O . LEU A 1 260 ? -22.747 6.491 32.253 1.00 81.62 260 LEU A O 1
ATOM 2078 N N . ILE A 1 261 ? -21.147 6.229 30.697 1.00 82.69 261 ILE A N 1
ATOM 2079 C CA . ILE A 1 261 ? -20.297 5.341 31.503 1.00 82.69 261 ILE A CA 1
ATOM 2080 C C . ILE A 1 261 ? -19.782 6.082 32.736 1.00 82.69 261 ILE A C 1
ATOM 2082 O O . ILE A 1 261 ? -19.870 5.548 33.838 1.00 82.69 261 ILE A O 1
ATOM 2086 N N . ILE A 1 262 ? -19.296 7.316 32.574 1.00 84.19 262 ILE A N 1
ATOM 2087 C CA . ILE A 1 262 ? -18.782 8.142 33.674 1.00 84.19 262 ILE A CA 1
ATOM 2088 C C . ILE A 1 262 ? -19.882 8.425 34.701 1.00 84.19 262 ILE A C 1
ATOM 2090 O O . ILE A 1 262 ? -19.640 8.291 35.901 1.00 84.19 262 ILE A O 1
ATOM 2094 N N . ALA A 1 263 ? -21.090 8.778 34.250 1.00 82.06 263 ALA A N 1
ATOM 2095 C CA . ALA A 1 263 ? -22.227 8.987 35.144 1.00 82.06 263 ALA A CA 1
ATOM 2096 C C . ALA A 1 263 ? -22.543 7.715 35.950 1.00 82.06 263 ALA A C 1
ATOM 2098 O O . ALA A 1 263 ? -22.622 7.755 37.174 1.00 82.06 263 ALA A O 1
ATOM 2099 N N . ASN A 1 264 ? -22.601 6.565 35.279 1.00 77.50 264 ASN A N 1
ATOM 2100 C CA . ASN A 1 264 ? -22.919 5.290 35.917 1.00 77.50 264 ASN A CA 1
ATOM 2101 C C . ASN A 1 264 ? -21.805 4.817 36.879 1.00 77.50 264 ASN A C 1
ATOM 2103 O O . ASN A 1 264 ? -22.072 4.319 37.972 1.00 77.50 264 ASN A O 1
ATOM 2107 N N . MET A 1 265 ? -20.533 5.022 36.524 1.00 78.00 265 MET A N 1
ATOM 2108 C CA . MET A 1 265 ? -19.399 4.777 37.424 1.00 78.00 265 MET A CA 1
ATOM 2109 C C . MET A 1 265 ? -19.458 5.667 38.665 1.00 78.00 265 MET A C 1
ATOM 2111 O O . MET A 1 265 ? -19.214 5.201 39.775 1.00 78.00 265 MET A O 1
ATOM 2115 N N . ARG A 1 266 ? -19.800 6.946 38.498 1.00 82.25 266 ARG A N 1
ATOM 2116 C CA . ARG A 1 266 ? -19.946 7.870 39.622 1.00 82.25 266 ARG A CA 1
ATOM 2117 C C . ARG A 1 266 ? -21.063 7.429 40.566 1.00 82.25 266 ARG A C 1
ATOM 2119 O O . ARG A 1 266 ? -20.851 7.438 41.775 1.00 82.25 266 ARG A O 1
ATOM 2126 N N . ASP A 1 267 ? -22.203 7.011 40.027 1.00 77.00 267 ASP A N 1
ATOM 2127 C CA . ASP A 1 267 ? -23.347 6.563 40.825 1.00 77.00 267 ASP A CA 1
ATOM 2128 C C . ASP A 1 267 ? -23.042 5.252 41.568 1.00 77.00 267 ASP A C 1
ATOM 2130 O O . ASP A 1 267 ? -23.329 5.115 42.756 1.00 77.00 267 ASP A O 1
ATOM 2134 N N . THR A 1 268 ? -22.388 4.296 40.905 1.00 72.25 268 THR A N 1
ATOM 2135 C CA . THR A 1 268 ? -21.994 3.012 41.516 1.00 72.25 268 THR 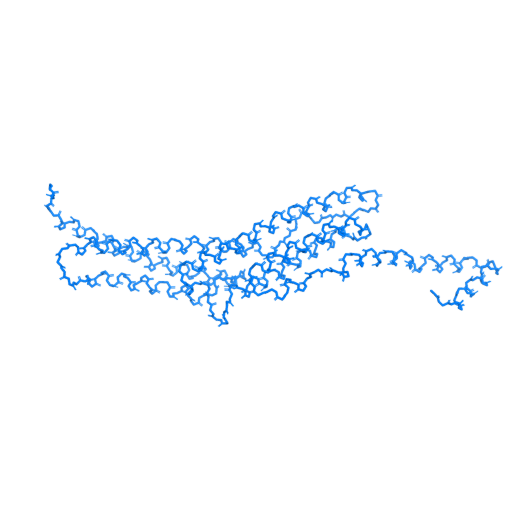A CA 1
ATOM 2136 C C . THR A 1 268 ? -20.930 3.177 42.602 1.00 72.25 268 THR A C 1
ATOM 2138 O O . THR A 1 268 ? -21.058 2.577 43.668 1.00 72.25 268 THR A O 1
ATOM 2141 N N . LEU A 1 269 ? -19.924 4.032 42.386 1.00 75.31 269 LEU A N 1
ATOM 2142 C CA . LEU A 1 269 ? -18.924 4.370 43.405 1.00 75.31 269 LEU A CA 1
ATOM 2143 C C . LEU A 1 269 ? -19.533 5.159 44.567 1.00 75.31 269 LEU A C 1
ATOM 2145 O O . LEU A 1 269 ? -19.184 4.908 45.716 1.00 75.31 269 LEU A O 1
ATOM 2149 N N . GLY A 1 270 ? -20.467 6.073 44.288 1.00 75.50 270 GLY A N 1
ATOM 2150 C CA . GLY A 1 270 ? -21.208 6.800 45.320 1.00 75.50 270 GLY A CA 1
ATOM 2151 C C . GLY A 1 270 ? -22.056 5.881 46.206 1.00 75.50 270 GLY A C 1
ATOM 2152 O O . GLY A 1 270 ? -22.175 6.125 47.404 1.00 75.50 270 GLY A O 1
ATOM 2153 N N . ASN A 1 271 ? -22.588 4.794 45.639 1.00 67.69 271 ASN A N 1
ATOM 2154 C CA . ASN A 1 271 ? -23.370 3.790 46.364 1.00 67.69 271 ASN A CA 1
ATOM 2155 C C . ASN A 1 271 ? -22.505 2.743 47.095 1.00 67.69 271 ASN A C 1
ATOM 2157 O O . ASN A 1 271 ? -22.987 2.083 48.017 1.00 67.69 271 ASN A O 1
ATOM 2161 N N . ALA A 1 272 ? -21.229 2.589 46.732 1.00 63.78 272 ALA A N 1
ATOM 2162 C CA . ALA A 1 272 ? -20.288 1.675 47.381 1.00 63.78 272 ALA A CA 1
ATOM 2163 C C . ALA A 1 272 ? -19.727 2.275 48.689 1.00 63.78 272 ALA A C 1
ATOM 2165 O O . ALA A 1 272 ? -18.534 2.524 48.825 1.00 63.78 272 ALA A O 1
ATOM 2166 N N . ALA A 1 273 ? -20.591 2.508 49.681 1.00 54.22 273 ALA A N 1
ATOM 2167 C CA . ALA A 1 273 ? -20.234 3.140 50.957 1.00 54.22 273 ALA A CA 1
ATOM 2168 C C . ALA A 1 273 ? -19.571 2.201 51.996 1.00 54.22 273 ALA A C 1
ATOM 2170 O O . ALA A 1 273 ? -19.461 2.564 53.164 1.00 54.22 273 ALA A O 1
ATOM 2171 N N . THR A 1 274 ? -19.132 0.994 51.620 1.00 55.00 274 THR A N 1
ATOM 2172 C CA . THR A 1 274 ? -18.433 0.080 52.545 1.00 55.00 274 THR A CA 1
ATOM 2173 C C . THR A 1 274 ? -17.115 -0.407 51.956 1.00 55.00 274 THR A C 1
ATOM 2175 O O . THR A 1 274 ? -17.083 -1.164 50.987 1.00 55.00 274 THR A O 1
ATOM 2178 N N . THR A 1 275 ? -16.010 0.022 52.569 1.00 45.69 275 THR A N 1
ATOM 2179 C CA . THR A 1 275 ? -14.695 -0.611 52.438 1.00 45.69 275 THR A CA 1
ATOM 2180 C C . THR A 1 275 ? -14.804 -2.040 52.955 1.00 45.69 275 THR A C 1
ATOM 2182 O O . THR A 1 275 ? -15.083 -2.256 54.132 1.00 45.69 275 THR A O 1
ATOM 2185 N N . LYS A 1 276 ? -14.643 -3.022 52.067 1.00 51.81 276 LYS A N 1
ATOM 2186 C CA . LYS A 1 276 ? -14.379 -4.400 52.482 1.00 51.81 276 LYS A CA 1
ATOM 2187 C C . LYS A 1 276 ? -12.885 -4.508 52.768 1.00 51.81 276 LYS A C 1
ATOM 2189 O O . LYS A 1 276 ? -12.098 -4.381 51.830 1.00 51.81 276 LYS A O 1
ATOM 2194 N N . ASP A 1 277 ? -12.563 -4.666 54.050 1.00 39.25 277 ASP A N 1
ATOM 2195 C CA . ASP A 1 277 ? -11.274 -5.170 54.540 1.00 39.25 277 ASP A CA 1
ATOM 2196 C C . ASP A 1 277 ? -10.982 -6.580 53.996 1.00 39.25 277 ASP A C 1
ATOM 2198 O O . ASP A 1 277 ? -11.952 -7.360 53.801 1.00 39.25 277 ASP A O 1
#

InterPro domains:
  IPR013594 Dynein heavy chain, tail [PF08385] (2-276)

Sequence (277 aa):
MSAQVQFALEALRIGRRFLSTVSFEAHVELPDNLELVQSSLLLLRDLPIHALLNATTVEEISEAVEGLFNHMRRNLRKARRYPVYRAAVLMEDVSRDLLTQLNKVLHPKEGSTIMQLPYADFELLTGICRELCTQWADSARQFKQQLRDELKHRSGQSAERVPAKMRFAHEPLQDRINELRQFRKQHEQFVQTLDKVFVVVSGKDGGTVSAAATATKNTVVAAYDKVLVVDVVDTTPTGINAWERAKQEYADLINRAESLIIANMRDTLGNAATTKD

Solvent-accessible surface area (backbone atoms only — not comparable to full-atom values): 15505 Å² total; per-residue (Å²): 132,58,70,69,58,54,50,53,51,48,53,37,50,74,68,68,44,50,69,64,52,53,48,48,60,66,72,56,52,50,71,65,50,49,52,37,49,56,23,38,43,66,50,60,73,79,56,56,56,64,48,39,76,68,35,77,48,74,65,47,34,42,54,20,52,51,50,39,51,55,49,50,65,60,25,52,74,70,16,72,67,42,58,66,47,58,57,51,52,53,54,33,52,50,25,45,53,48,37,54,43,50,53,50,57,58,32,85,42,95,92,48,34,60,71,72,49,57,73,69,59,39,54,51,53,58,44,52,54,49,51,44,54,50,52,47,53,53,52,50,50,53,48,54,50,48,53,51,51,52,46,64,75,38,55,90,79,51,98,75,72,65,70,94,67,87,68,55,65,35,55,66,48,52,56,46,52,54,52,52,50,51,52,49,53,52,51,53,51,50,54,54,50,47,56,53,50,54,53,61,76,54,67,84,69,88,85,68,83,51,69,66,59,55,49,41,54,51,44,51,50,58,24,49,54,53,48,44,77,44,60,76,78,44,76,49,76,68,27,47,52,54,42,53,51,33,53,49,57,27,47,56,40,45,54,52,39,50,54,53,48,51,53,52,51,51,52,52,57,68,67,57,82,67,87,80,129

pLDDT: mean 82.48, std 11.54, range [39.25, 94.12]